Protein AF-A0A1S3R574-F1 (afdb_monomer_lite)

Radius of gyration: 41.63 Å; chains: 1; bounding box: 126×97×104 Å

Foldseek 3Di:
DAALQRNVPDDDPPDPDDDDDDDQADPVQRYAHPVVRDGHHLQQSAEADPVGDGDHAQGWDDDPAAQWIWGTDSHDIDIDGHFQSHWAADPNDIHTAQDWPDWDDPPPQWIWIWGQHGPNDIDIDIDRDPPPPDDDDDDDDDDDDDDDDDDDDDDDDDDDDDDDDDDDDDDDDDDDDDDDDDDDDDDDDDDDDDDDDDDDDDDDDDPDDDDPDPDQDFPWDKDKDKDPKDQDADWDDPWGAGFPWPVVCVVVVNDDDPWFPFKDKDFPPDPDHPVVVQFDWDDTRHTHITGTLCRDDVVSYYGRMIMMTMDIDTDGDRDDDPDPDDPDDPDPDDDDDDDDDDDDD

Sequence (345 aa):
MKTCKNPSGTCSSQIPALEGCYPKCPSAKPYLEESTMKCVSKEYCGCYDGDGTHYNEREVIPSKENCQKCRCSSTEVRCSYDVQACYCLYGGRTYPYGATIYHTSDGDETCIAATCKENGTIVRNMNPCPSTTTPPSVTTTQISTQAPTTTVFVFSTPTATPTTTPTTTPTTTPTTYTTATTTPTTTPTTTPTTTPTTTPTTTPTSPTTTSPTTTPHCLTKTVCDWSGWIDSHYPTIETGGDYETIENIRKSGIDICSQPKEVECRAKDIDASLAELGQNVKCNPSVGLICHNKDQGTPPICYNYEIRVRCCADVCSNETTTTSERPTTIITTSTTIPTTTTTTT

pLDDT: mean 73.58, std 21.0, range [38.22, 97.69]

Structure (mmCIF, N/CA/C/O backbone):
data_AF-A0A1S3R574-F1
#
_entry.id   AF-A0A1S3R574-F1
#
loop_
_atom_site.group_PDB
_atom_site.id
_atom_site.type_symbol
_atom_site.label_atom_id
_atom_site.label_alt_id
_atom_site.label_comp_id
_atom_site.label_asym_id
_atom_site.label_entity_id
_atom_site.label_seq_id
_atom_site.pdbx_PDB_ins_code
_atom_site.Cartn_x
_atom_site.Cartn_y
_atom_site.Cartn_z
_atom_site.occupancy
_atom_site.B_iso_or_equiv
_atom_site.auth_seq_id
_atom_site.auth_comp_id
_atom_site.auth_asym_id
_atom_site.auth_atom_id
_atom_site.pdbx_PDB_model_num
ATOM 1 N N . MET A 1 1 ? -17.814 -1.581 34.714 1.00 81.88 1 MET A N 1
ATOM 2 C CA . MET A 1 1 ? -19.222 -1.394 34.280 1.00 81.88 1 MET A CA 1
ATOM 3 C C . MET A 1 1 ? -19.264 -1.469 32.765 1.00 81.88 1 MET A C 1
ATOM 5 O O . MET A 1 1 ? -18.257 -1.131 32.160 1.00 81.88 1 MET A O 1
ATOM 9 N N . LYS A 1 2 ? -20.362 -1.925 32.153 1.00 89.00 2 LYS A N 1
ATOM 10 C CA . LYS A 1 2 ? -20.470 -1.934 30.687 1.00 89.00 2 LYS A CA 1
ATOM 11 C C . LYS A 1 2 ? -20.934 -0.565 30.208 1.00 89.00 2 LYS A C 1
ATOM 13 O O . LYS A 1 2 ? -21.937 -0.052 30.705 1.00 89.00 2 LYS A O 1
ATOM 18 N N . THR A 1 3 ? -20.215 0.008 29.258 1.00 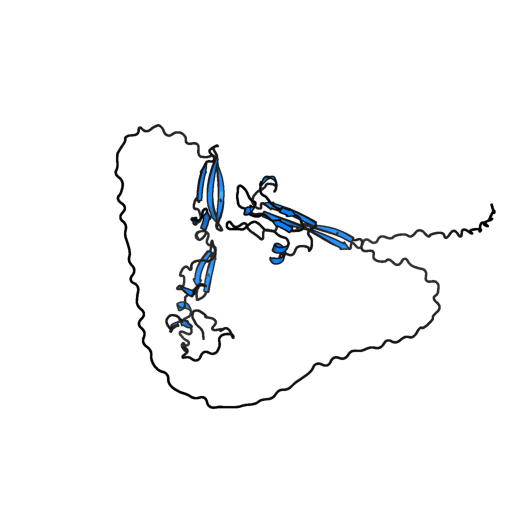88.94 3 THR A N 1
ATOM 19 C CA . THR A 1 3 ? -20.598 1.260 28.597 1.00 88.94 3 THR A CA 1
ATOM 20 C C . THR A 1 3 ? -20.770 1.004 27.108 1.00 88.94 3 THR A C 1
ATOM 22 O O . THR A 1 3 ? -20.368 -0.050 26.613 1.00 88.94 3 THR A O 1
ATOM 25 N N . CYS A 1 4 ? -21.394 1.926 26.384 1.00 86.25 4 CYS A N 1
ATOM 26 C CA . CYS A 1 4 ? -21.514 1.791 24.935 1.00 86.25 4 CYS A CA 1
ATOM 27 C C . CYS A 1 4 ? -20.148 1.863 24.233 1.00 86.25 4 CYS A C 1
ATOM 29 O O . CYS A 1 4 ? -19.937 1.141 23.262 1.00 86.25 4 CYS A O 1
ATOM 31 N N . LYS A 1 5 ? -19.185 2.621 24.780 1.00 86.00 5 LYS A N 1
ATOM 32 C CA . LYS A 1 5 ? -17.787 2.624 24.311 1.00 86.00 5 LYS A CA 1
ATOM 33 C C . LYS A 1 5 ? -16.988 1.397 24.749 1.00 86.00 5 LYS A C 1
ATOM 35 O O . LYS A 1 5 ? -16.061 0.993 24.057 1.00 86.00 5 LYS A O 1
ATOM 40 N N . ASN A 1 6 ? -17.338 0.788 25.884 1.00 85.00 6 ASN A N 1
ATOM 41 C CA . ASN A 1 6 ? -16.712 -0.437 26.384 1.00 85.00 6 ASN A CA 1
ATOM 42 C C . ASN A 1 6 ? -17.765 -1.517 26.698 1.00 85.00 6 ASN A C 1
ATOM 44 O O . ASN A 1 6 ? -18.103 -1.747 27.872 1.00 85.00 6 ASN A O 1
ATOM 48 N N . PRO A 1 7 ? -18.278 -2.218 25.666 1.00 84.00 7 PRO A N 1
ATOM 49 C CA . PRO A 1 7 ? -19.320 -3.227 25.838 1.00 84.00 7 PRO A CA 1
ATOM 50 C C . PRO A 1 7 ? -18.863 -4.443 26.654 1.00 84.00 7 PRO A C 1
ATOM 52 O O . PRO A 1 7 ? -19.680 -5.096 27.315 1.00 84.00 7 PRO A O 1
ATOM 55 N N . SER A 1 8 ? -17.563 -4.746 26.616 1.00 83.81 8 SER A N 1
ATOM 56 C CA . SER A 1 8 ? -16.936 -5.822 27.390 1.00 83.81 8 SER A CA 1
ATOM 57 C C . SER A 1 8 ? -16.958 -5.517 28.887 1.00 83.81 8 SER A C 1
ATOM 59 O O . SER A 1 8 ? -17.096 -6.422 29.708 1.00 83.81 8 SER A O 1
ATOM 61 N N . GLY A 1 9 ? -16.875 -4.233 29.252 1.00 81.50 9 GLY A N 1
ATOM 62 C CA . GLY A 1 9 ? -16.798 -3.778 30.638 1.00 81.50 9 GLY A CA 1
ATOM 63 C C . GLY A 1 9 ? -15.460 -4.083 31.314 1.00 81.50 9 GLY A C 1
ATOM 64 O O . GLY A 1 9 ? -15.346 -3.903 32.529 1.00 81.50 9 GLY A O 1
ATOM 65 N N . THR A 1 10 ? -14.469 -4.536 30.542 1.00 83.19 10 THR A N 1
ATOM 66 C CA . THR A 1 10 ? -13.093 -4.766 30.982 1.00 83.19 10 THR A CA 1
ATOM 67 C C . THR A 1 10 ? -12.360 -3.434 30.956 1.00 83.19 10 THR A C 1
ATOM 69 O O . THR A 1 10 ? -12.187 -2.844 29.891 1.00 83.19 10 THR A O 1
ATOM 72 N N . CYS A 1 11 ? -11.962 -2.928 32.118 1.00 78.00 11 CYS A N 1
ATOM 73 C CA . CYS A 1 11 ? -11.185 -1.695 32.222 1.00 78.00 11 CYS A CA 1
ATOM 74 C C . CYS A 1 11 ? -9.686 -2.013 32.274 1.00 78.00 11 CYS A C 1
ATOM 76 O O . CYS A 1 11 ? -9.293 -3.062 32.785 1.00 78.00 11 CYS A O 1
ATOM 78 N N . SER A 1 12 ? -8.850 -1.096 31.778 1.00 77.69 12 SER A N 1
ATOM 79 C CA . SER A 1 12 ? -7.400 -1.176 31.987 1.00 77.69 12 SER A CA 1
ATOM 80 C C . SER A 1 12 ? -7.087 -1.097 33.483 1.00 77.69 12 SER A C 1
ATOM 82 O O . SER A 1 12 ? -7.644 -0.256 34.190 1.00 77.69 12 SER A O 1
ATOM 84 N N . SER A 1 13 ? -6.168 -1.939 33.959 1.00 76.06 13 SER A N 1
ATOM 85 C CA . SER A 1 13 ? -5.672 -1.914 35.343 1.00 76.06 13 SER A CA 1
ATOM 86 C C . SER A 1 13 ? -4.885 -0.644 35.680 1.00 76.06 13 SER A C 1
ATOM 88 O O . SER A 1 13 ? -4.599 -0.391 36.846 1.00 76.06 13 SER A O 1
ATOM 90 N N . GLN A 1 14 ? -4.543 0.159 34.669 1.00 79.06 14 GLN A N 1
ATOM 91 C CA . GLN A 1 14 ? -3.839 1.431 34.821 1.00 79.06 14 GLN A CA 1
ATOM 92 C C . GLN A 1 14 ? -4.760 2.594 35.201 1.00 79.06 14 GLN A C 1
ATOM 94 O O . GLN A 1 14 ? -4.259 3.673 35.505 1.00 79.06 14 GLN A O 1
ATOM 99 N N . ILE A 1 15 ? -6.085 2.413 35.166 1.00 74.19 15 ILE A N 1
ATOM 100 C CA . ILE A 1 15 ? -7.019 3.465 35.573 1.00 74.19 15 ILE A CA 1
ATOM 101 C C . ILE A 1 15 ? -7.119 3.420 37.103 1.00 74.19 15 ILE A C 1
ATOM 103 O O . ILE A 1 15 ? -7.644 2.439 37.638 1.00 74.19 15 ILE A O 1
ATOM 107 N N . PRO A 1 16 ? -6.614 4.439 37.824 1.00 78.38 16 PRO A N 1
ATOM 108 C CA . PRO A 1 16 ? -6.722 4.474 39.274 1.00 78.38 16 PRO A CA 1
ATOM 109 C C . PRO A 1 16 ? -8.194 4.492 39.691 1.00 78.38 16 PRO A C 1
ATOM 111 O O . PRO A 1 16 ? -9.058 4.986 38.964 1.00 78.38 16 PRO A O 1
ATOM 114 N N . ALA A 1 17 ? -8.486 3.955 40.874 1.00 77.81 17 ALA A N 1
ATOM 115 C CA . ALA A 1 17 ? -9.819 4.055 41.446 1.00 77.81 17 ALA A CA 1
ATOM 116 C C . ALA A 1 17 ? -10.137 5.537 41.697 1.00 77.81 17 ALA A C 1
ATOM 118 O O . ALA A 1 17 ? -9.581 6.156 42.601 1.00 77.81 17 ALA A O 1
ATOM 119 N N . LEU A 1 18 ? -10.997 6.109 40.856 1.00 85.44 18 LEU A N 1
ATOM 120 C CA . LEU A 1 18 ? -11.468 7.478 41.007 1.00 85.44 18 LEU A CA 1
ATOM 121 C C . LEU A 1 18 ? -12.687 7.477 41.931 1.00 85.44 18 LEU A C 1
ATOM 123 O O . LEU A 1 18 ? -13.622 6.695 41.743 1.00 85.44 18 LEU A O 1
ATOM 127 N N . GLU A 1 19 ? -12.693 8.342 42.938 1.00 87.88 19 GLU A N 1
ATOM 128 C CA . GLU A 1 19 ? -13.866 8.524 43.790 1.00 87.88 19 GLU A CA 1
ATOM 129 C C . GLU A 1 19 ? -14.959 9.268 43.017 1.00 87.88 19 GLU A C 1
ATOM 131 O O . GLU A 1 19 ? -14.696 10.254 42.329 1.00 87.88 19 GLU A O 1
ATOM 136 N N . GLY A 1 20 ? -16.198 8.785 43.099 1.00 84.75 20 GLY A N 1
ATOM 137 C CA . GLY A 1 20 ? -17.303 9.401 42.376 1.00 84.75 20 GLY A CA 1
ATOM 138 C C . GLY A 1 20 ? -18.600 8.604 42.424 1.00 84.75 20 GLY A C 1
ATOM 139 O O . GLY A 1 20 ? -18.649 7.452 42.859 1.00 84.75 20 GLY A O 1
ATOM 140 N N . CYS A 1 21 ? -19.674 9.241 41.959 1.00 84.38 21 CYS A N 1
ATOM 141 C CA . CYS A 1 21 ? -20.959 8.585 41.751 1.00 84.38 21 CYS A CA 1
ATOM 142 C C . CYS A 1 21 ? -20.939 7.845 40.411 1.00 84.38 21 CYS A C 1
ATOM 144 O O . CYS A 1 21 ? -20.889 8.472 39.356 1.00 84.38 21 CYS A O 1
ATOM 146 N N . TYR A 1 22 ? -21.015 6.516 40.455 1.00 85.06 22 TYR A N 1
ATOM 147 C CA . TYR A 1 22 ? -21.050 5.684 39.255 1.00 85.06 22 TYR A CA 1
ATOM 148 C C . TYR A 1 22 ? -22.473 5.205 38.960 1.00 85.06 22 TYR A C 1
ATOM 150 O O . TYR A 1 22 ? -23.108 4.610 39.840 1.00 85.06 22 TYR A O 1
ATOM 158 N N . PRO A 1 23 ? -22.982 5.406 37.731 1.00 86.94 23 PRO A N 1
ATOM 159 C CA . PRO A 1 23 ? -24.285 4.892 37.336 1.00 86.94 23 PRO A CA 1
ATOM 160 C C . PRO A 1 23 ? -24.344 3.367 37.468 1.00 86.94 23 PRO A C 1
ATOM 162 O O . PRO A 1 23 ? -23.460 2.649 36.994 1.00 86.94 23 PRO A O 1
ATOM 165 N N . LYS A 1 24 ? -25.418 2.854 38.075 1.00 90.94 24 LYS A N 1
ATOM 166 C CA . LYS A 1 24 ? -25.744 1.423 38.071 1.00 90.94 24 LYS A CA 1
ATOM 167 C C . LYS A 1 24 ? -26.914 1.179 37.137 1.00 90.94 24 LYS A C 1
ATOM 169 O O . LYS A 1 24 ? -28.051 1.525 37.448 1.00 90.94 24 LYS A O 1
ATOM 174 N N . CYS A 1 25 ? -26.619 0.576 35.994 1.00 91.81 25 CYS A N 1
ATOM 175 C CA . CYS A 1 25 ? -27.633 0.267 35.005 1.00 91.81 25 CYS A CA 1
ATOM 176 C C . CYS A 1 25 ? -28.419 -1.011 35.354 1.00 91.81 25 CYS A C 1
ATOM 178 O O . CYS A 1 25 ? -27.822 -1.987 35.815 1.00 91.81 25 CYS A O 1
ATOM 180 N N . PRO A 1 26 ? -29.750 -1.026 35.152 1.00 93.88 26 PRO A N 1
ATOM 181 C CA . PRO A 1 26 ? -30.586 -2.194 35.419 1.00 93.88 26 PRO A CA 1
ATOM 182 C C . PRO A 1 26 ? -30.330 -3.304 34.391 1.00 93.88 26 PRO A C 1
ATOM 184 O O . PRO A 1 26 ? -29.989 -3.026 33.243 1.00 93.88 26 PRO A O 1
ATOM 187 N N . SER A 1 27 ? -30.580 -4.566 34.753 1.00 90.62 27 SER A N 1
ATOM 188 C CA . SER A 1 27 ? -30.304 -5.718 33.874 1.00 90.62 27 SER A CA 1
ATOM 189 C C . SER A 1 27 ? -31.037 -5.678 32.526 1.00 90.62 27 SER A C 1
ATOM 191 O O . SER A 1 27 ? -30.534 -6.227 31.551 1.00 90.62 27 SER A O 1
ATOM 193 N N . ALA A 1 28 ? -32.191 -5.002 32.441 1.00 91.25 28 ALA A N 1
ATOM 194 C CA . ALA A 1 28 ? -32.929 -4.818 31.187 1.00 91.25 28 ALA A CA 1
ATOM 195 C C . ALA A 1 28 ? -32.241 -3.847 30.204 1.00 91.25 28 ALA A C 1
ATOM 197 O O . ALA A 1 28 ? -32.441 -3.941 28.996 1.00 91.25 28 ALA A O 1
ATOM 198 N N . LYS A 1 29 ? -31.437 -2.904 30.711 1.00 92.56 29 LYS A N 1
ATOM 199 C CA . LYS A 1 29 ? -30.683 -1.913 29.929 1.00 92.56 29 LYS A CA 1
ATOM 200 C C . LYS A 1 29 ? -29.275 -1.787 30.515 1.00 92.56 29 LYS A C 1
ATOM 202 O O . LYS A 1 29 ? -29.003 -0.809 31.202 1.00 92.56 29 LYS A O 1
ATOM 207 N N . PRO A 1 30 ? -28.407 -2.797 30.334 1.00 92.12 30 PRO A N 1
ATOM 208 C CA . PRO A 1 30 ? -27.201 -2.943 31.147 1.00 92.12 30 PRO A CA 1
ATOM 209 C C . PRO A 1 30 ? -26.016 -2.074 30.698 1.00 92.12 30 PRO A C 1
ATOM 211 O O . PRO A 1 30 ? -24.979 -2.103 31.360 1.00 92.12 30 PRO A O 1
ATOM 214 N N . TYR A 1 31 ? -26.136 -1.330 29.594 1.00 91.00 31 TYR A N 1
ATOM 215 C CA . TYR A 1 31 ? -25.060 -0.508 29.037 1.00 91.00 31 TYR A CA 1
ATOM 216 C C . TYR A 1 31 ? -25.294 0.967 29.351 1.00 91.00 31 TYR A C 1
ATOM 218 O O . TYR A 1 31 ? -26.398 1.466 29.150 1.00 91.00 31 TYR A O 1
ATOM 226 N N . LEU A 1 32 ? -24.268 1.672 29.824 1.00 91.19 32 LEU A N 1
ATOM 227 C CA . LEU A 1 32 ? -24.312 3.125 29.988 1.00 91.19 32 LEU A CA 1
ATOM 228 C C . LEU A 1 32 ? -23.875 3.833 28.697 1.00 91.19 32 LEU A C 1
ATOM 230 O O . LEU A 1 32 ? -22.743 3.648 28.251 1.00 91.19 32 LEU A O 1
ATOM 234 N N . GLU A 1 33 ? -24.734 4.690 28.150 1.00 88.12 33 GLU A N 1
ATOM 235 C CA . GLU A 1 33 ? -24.360 5.694 27.153 1.00 88.12 33 GLU A CA 1
ATOM 236 C C . GLU A 1 33 ? -23.668 6.862 27.865 1.00 88.12 33 GLU A C 1
ATOM 238 O O . GLU A 1 33 ? -24.311 7.628 28.585 1.00 88.12 33 GLU A O 1
ATOM 243 N N . GLU A 1 34 ? -22.353 6.988 27.694 1.00 85.38 34 GLU A N 1
ATOM 244 C CA . GLU A 1 34 ? -21.519 7.926 28.460 1.00 85.38 34 GLU A CA 1
ATOM 245 C C . GLU A 1 34 ? -21.774 9.389 28.086 1.00 85.38 34 GLU A C 1
ATOM 247 O O . GLU A 1 34 ? -21.625 10.268 28.931 1.00 85.38 34 GLU A O 1
ATOM 252 N N . SER A 1 35 ? -22.198 9.655 26.847 1.00 82.88 35 SER A N 1
ATOM 253 C CA . SER A 1 35 ? -22.493 11.017 26.386 1.00 82.88 35 SER A CA 1
ATOM 254 C C . SER A 1 35 ? -23.789 11.575 26.984 1.00 82.88 35 SER A C 1
ATOM 256 O O . SER A 1 35 ? -23.863 12.748 27.340 1.00 82.88 35 SER A O 1
ATOM 258 N N . THR A 1 36 ? -24.811 10.728 27.131 1.00 86.50 36 THR A N 1
ATOM 259 C CA . THR A 1 36 ? -26.133 11.124 27.645 1.00 86.50 36 THR A CA 1
ATOM 260 C C . THR A 1 36 ? -26.353 10.745 29.107 1.00 86.50 36 THR A C 1
ATOM 262 O O . THR A 1 36 ? -27.366 11.137 29.688 1.00 86.50 36 THR A O 1
ATOM 265 N N . MET A 1 37 ? -25.430 9.977 29.696 1.00 87.88 37 MET A N 1
ATOM 266 C CA . MET A 1 37 ? -25.531 9.391 31.036 1.00 87.88 37 MET A CA 1
ATOM 267 C C . MET A 1 37 ? -26.806 8.548 31.232 1.00 87.88 37 MET A C 1
ATOM 269 O O . MET A 1 37 ? -27.382 8.508 32.321 1.00 87.88 37 MET A O 1
ATOM 273 N N . LYS A 1 38 ? -27.268 7.858 30.178 1.00 91.00 38 LYS A N 1
ATOM 274 C CA . LYS A 1 38 ? -28.479 7.018 30.204 1.00 91.00 38 LYS A CA 1
ATOM 275 C C . LYS A 1 38 ? -28.162 5.547 29.994 1.00 91.00 38 LYS A C 1
ATOM 277 O O . LYS A 1 38 ? -27.319 5.179 29.187 1.00 91.00 38 LYS A O 1
ATOM 282 N N . CYS A 1 39 ? -28.900 4.690 30.689 1.00 92.25 39 CYS A N 1
ATOM 283 C CA . CYS A 1 39 ? -28.809 3.250 30.503 1.00 92.25 39 CYS A CA 1
ATOM 284 C C . CYS A 1 39 ? -29.639 2.798 29.294 1.00 92.25 39 CYS A C 1
ATOM 286 O O . CYS A 1 39 ? -30.836 3.093 29.207 1.00 92.25 39 CYS A O 1
ATOM 288 N N . VAL A 1 40 ? -29.016 2.052 28.387 1.00 91.25 40 VAL A N 1
ATOM 289 C CA . VAL A 1 40 ? -29.586 1.556 27.129 1.00 91.25 40 VAL A CA 1
ATOM 290 C C . VAL A 1 40 ? -29.345 0.046 26.965 1.00 91.25 40 VAL A C 1
ATOM 292 O O . VAL A 1 40 ? -28.572 -0.569 27.708 1.00 91.25 40 VAL A O 1
ATOM 295 N N . SER A 1 41 ? -30.064 -0.595 26.038 1.00 89.31 41 SER A N 1
ATOM 296 C CA . SER A 1 41 ? -29.743 -1.968 25.616 1.00 89.31 41 SER A CA 1
ATOM 297 C C . SER A 1 41 ? -28.629 -1.946 24.561 1.00 89.31 41 SER A C 1
ATOM 299 O O . SER A 1 41 ? -28.350 -0.901 23.975 1.00 89.31 41 SER A O 1
ATOM 301 N N . LYS A 1 42 ? -27.992 -3.098 24.310 1.00 84.94 42 LYS A N 1
ATOM 302 C CA . LYS A 1 42 ? -26.840 -3.210 23.394 1.00 84.94 42 LYS A CA 1
ATOM 303 C C . LYS A 1 42 ? -27.131 -2.660 21.990 1.00 84.94 42 LYS A C 1
ATOM 305 O O . LYS A 1 42 ? -26.265 -2.053 21.378 1.00 84.94 42 LYS A O 1
ATOM 310 N N . GLU A 1 43 ? -28.353 -2.855 21.507 1.00 81.75 43 GLU A N 1
ATOM 311 C CA . GLU A 1 43 ? -28.808 -2.437 20.174 1.00 81.75 43 GLU A CA 1
ATOM 312 C C . GLU A 1 43 ? -28.902 -0.911 20.020 1.00 81.75 43 GLU A C 1
ATOM 314 O O . GLU A 1 43 ? -28.811 -0.397 18.912 1.00 81.75 43 GLU A O 1
ATOM 319 N N . TYR A 1 44 ? -29.044 -0.177 21.129 1.00 83.81 44 TYR A N 1
ATOM 320 C CA . TYR A 1 44 ? -29.131 1.287 21.136 1.00 83.81 44 TYR A CA 1
ATOM 321 C C . TYR A 1 44 ? -27.807 1.973 21.482 1.00 83.81 44 TYR A C 1
ATOM 323 O O . TYR A 1 44 ? -27.775 3.195 21.586 1.00 83.81 44 TYR A O 1
ATOM 331 N N . CYS A 1 45 ? -26.725 1.216 21.674 1.00 84.19 45 CYS A N 1
ATOM 332 C CA . CYS A 1 45 ? -25.410 1.804 21.912 1.00 84.19 45 CYS A CA 1
ATOM 333 C C . CYS A 1 45 ? -24.793 2.414 20.649 1.00 84.19 45 CYS A C 1
ATOM 335 O O . CYS A 1 45 ? -23.977 3.321 20.764 1.00 84.19 45 CYS A O 1
ATOM 337 N N . GLY A 1 46 ? -25.165 1.944 19.453 1.00 86.38 46 GLY A N 1
ATOM 338 C CA . GLY A 1 46 ? -24.489 2.348 18.218 1.00 86.38 46 GLY A CA 1
ATOM 339 C C . GLY A 1 46 ? -23.008 1.956 18.224 1.00 86.38 46 GLY A C 1
ATOM 340 O O . GLY A 1 46 ? -22.610 1.051 18.953 1.00 86.38 46 GLY A O 1
ATOM 341 N N . CYS A 1 47 ? -22.197 2.619 17.408 1.00 87.88 47 CYS A N 1
ATOM 342 C CA . CYS A 1 47 ? -20.764 2.379 17.267 1.00 87.88 47 CYS A CA 1
ATOM 343 C C . CYS A 1 47 ? -19.989 3.679 17.428 1.00 87.88 47 CYS A C 1
ATOM 345 O O . CYS A 1 47 ? -20.533 4.760 17.215 1.00 87.88 47 CYS A O 1
ATOM 347 N N . TYR A 1 48 ? -18.704 3.564 17.754 1.00 83.00 48 TYR A N 1
ATOM 348 C CA . TYR A 1 48 ? -17.797 4.703 17.803 1.00 83.00 48 TYR A CA 1
ATOM 349 C C . TYR A 1 48 ? -16.623 4.465 16.859 1.00 83.00 48 TYR A C 1
ATOM 351 O O . TYR A 1 48 ? -16.115 3.343 16.785 1.00 83.00 48 TYR A O 1
ATOM 359 N N . ASP A 1 49 ? -16.205 5.500 16.134 1.00 80.94 49 ASP A N 1
ATOM 360 C CA . ASP A 1 49 ? -14.947 5.461 15.388 1.00 80.94 49 ASP A CA 1
ATOM 361 C C . ASP A 1 49 ? -13.738 5.718 16.308 1.00 80.94 49 ASP A C 1
ATOM 363 O O . ASP A 1 49 ? -13.872 5.980 17.506 1.00 80.94 49 ASP A O 1
ATOM 367 N N . GLY A 1 50 ? -12.528 5.617 15.747 1.00 74.31 50 GLY A N 1
ATOM 368 C CA . GLY A 1 50 ? -11.283 5.840 16.493 1.00 74.31 50 GLY A CA 1
ATOM 369 C C . GLY A 1 50 ? -11.097 7.272 17.009 1.00 74.31 50 GLY A C 1
ATOM 370 O O . GLY A 1 50 ? -10.212 7.494 17.828 1.00 74.31 50 GLY A O 1
ATOM 371 N N . ASP A 1 51 ? -11.924 8.215 16.555 1.00 78.81 51 ASP A N 1
ATOM 372 C CA . ASP A 1 51 ? -11.904 9.625 16.949 1.00 78.81 51 ASP A CA 1
ATOM 373 C C . ASP A 1 51 ? -13.004 9.933 17.992 1.00 78.81 51 ASP A C 1
ATOM 375 O O . ASP A 1 51 ? -13.065 11.023 18.564 1.00 78.81 51 ASP A O 1
ATOM 379 N N . GLY A 1 52 ? -13.832 8.933 18.320 1.00 78.00 52 GLY A N 1
ATOM 380 C CA . GLY A 1 52 ? -14.858 8.990 19.354 1.00 78.00 52 GLY A CA 1
ATOM 381 C C . GLY A 1 52 ? -16.214 9.508 18.875 1.00 78.00 52 GLY A C 1
ATOM 382 O O . GLY A 1 52 ? -17.079 9.753 19.722 1.00 78.00 52 GLY A O 1
ATOM 383 N N . THR A 1 53 ? -16.422 9.668 17.564 1.00 83.88 53 THR A N 1
ATOM 384 C CA . THR A 1 53 ? -17.716 10.042 16.976 1.00 83.88 53 THR A CA 1
ATOM 385 C C . THR A 1 53 ? -18.687 8.866 17.042 1.00 83.88 53 THR A C 1
ATOM 387 O O . THR A 1 53 ? -18.313 7.730 16.760 1.00 83.88 53 THR A O 1
ATOM 390 N N . HIS A 1 54 ? -19.931 9.134 17.451 1.00 85.31 54 HIS A N 1
ATOM 391 C CA . HIS A 1 54 ? -20.994 8.135 17.594 1.00 85.31 54 HIS A CA 1
ATOM 392 C C . HIS A 1 54 ? -21.790 7.969 16.297 1.00 85.31 54 HIS A C 1
ATOM 394 O O . HIS A 1 54 ? -22.137 8.959 15.658 1.00 85.31 54 HIS A O 1
ATOM 400 N N . TYR A 1 55 ? -22.109 6.722 15.956 1.00 86.25 55 TYR A N 1
ATOM 401 C CA . TYR A 1 55 ? -22.901 6.334 14.792 1.00 86.25 55 TYR A CA 1
ATOM 402 C C . TYR A 1 55 ? -24.009 5.376 15.215 1.00 86.25 55 TYR A C 1
ATOM 404 O O . TYR A 1 55 ? -23.778 4.448 15.993 1.00 86.25 55 TYR A O 1
ATOM 412 N N . ASN A 1 56 ? -25.211 5.557 14.678 1.00 85.31 56 ASN A N 1
ATOM 413 C CA . ASN A 1 56 ? -26.337 4.678 14.970 1.00 85.31 56 ASN A CA 1
ATOM 414 C C . ASN A 1 56 ? -26.214 3.339 14.232 1.00 85.31 56 ASN A C 1
ATOM 416 O O . ASN A 1 56 ? -25.431 3.174 13.296 1.00 85.31 56 ASN A O 1
ATOM 420 N N . GLU A 1 57 ? -27.024 2.363 14.637 1.00 84.56 57 GLU A N 1
ATOM 421 C CA . GLU A 1 57 ? -27.063 1.048 13.995 1.00 84.56 57 GLU A CA 1
ATOM 422 C C . GLU A 1 57 ? -27.303 1.177 12.476 1.00 84.56 57 GLU A C 1
ATOM 424 O O . GLU A 1 57 ? -28.218 1.874 12.038 1.00 84.56 57 GLU A O 1
ATOM 429 N N . ARG A 1 58 ? -26.491 0.476 11.667 1.00 82.88 58 ARG A N 1
ATOM 430 C CA . ARG A 1 58 ? -26.468 0.510 10.185 1.00 82.88 58 ARG A CA 1
ATOM 431 C C . ARG A 1 58 ? -26.041 1.824 9.533 1.00 82.88 58 ARG A C 1
ATOM 433 O O . ARG A 1 58 ? -25.990 1.873 8.303 1.00 82.88 58 ARG A O 1
ATOM 440 N N . GLU A 1 59 ? -25.713 2.851 10.304 1.00 87.12 59 GLU A N 1
ATOM 441 C CA . GLU A 1 59 ? -25.176 4.089 9.753 1.00 87.12 59 GLU A CA 1
ATOM 442 C C . GLU A 1 59 ? -23.811 3.832 9.094 1.00 87.12 59 GLU A C 1
ATOM 444 O O . GLU A 1 59 ? -23.040 2.970 9.539 1.00 87.12 59 GLU A O 1
ATOM 449 N N . VAL A 1 60 ? -23.553 4.528 7.982 1.00 88.12 60 VAL A N 1
ATOM 450 C CA . VAL A 1 60 ? -22.294 4.409 7.240 1.00 88.12 60 VAL A CA 1
ATOM 451 C C . VAL A 1 60 ? -21.239 5.226 7.966 1.00 88.12 60 VAL A C 1
ATOM 453 O O . VAL A 1 60 ? -21.425 6.415 8.207 1.00 88.12 60 VAL A O 1
ATOM 456 N N . ILE A 1 61 ? -20.132 4.572 8.291 1.00 87.88 61 ILE A N 1
ATOM 457 C CA . ILE A 1 61 ? -19.008 5.173 9.002 1.00 87.88 61 ILE A CA 1
ATOM 458 C C . ILE A 1 61 ? -17.926 5.505 7.968 1.00 87.88 61 ILE A C 1
ATOM 460 O O . ILE A 1 61 ? -17.623 4.637 7.139 1.00 87.88 61 ILE A O 1
ATOM 464 N N . PRO A 1 62 ? -17.342 6.719 7.985 1.00 84.44 62 PRO A N 1
ATOM 465 C CA . PRO A 1 62 ? -16.209 7.061 7.132 1.00 84.44 62 PRO A CA 1
ATOM 466 C C . PRO A 1 62 ? -15.072 6.050 7.311 1.00 84.44 62 PRO A C 1
ATOM 468 O O . PRO A 1 62 ? -14.598 5.820 8.426 1.00 84.44 62 PRO A O 1
ATOM 471 N N . SER A 1 63 ? -14.648 5.410 6.222 1.00 84.25 63 SER A N 1
ATOM 472 C CA . SER A 1 63 ? -13.532 4.470 6.268 1.00 84.25 63 SER A CA 1
ATOM 473 C C . SER A 1 63 ? -12.206 5.225 6.339 1.00 84.25 63 SER A C 1
ATOM 475 O O . SER A 1 63 ? -12.010 6.241 5.673 1.00 84.25 63 SER A O 1
ATOM 477 N N . LYS A 1 64 ? -11.270 4.712 7.145 1.00 79.88 64 LYS A N 1
ATOM 478 C CA . LYS A 1 64 ? -9.878 5.199 7.159 1.00 79.88 64 LYS A CA 1
ATOM 479 C C . LYS A 1 64 ? -9.069 4.624 5.997 1.00 79.88 64 LYS A C 1
ATOM 481 O O . LYS A 1 64 ? -8.111 5.238 5.543 1.00 79.88 64 LYS A O 1
ATOM 486 N N . GLU A 1 65 ? -9.483 3.461 5.506 1.00 84.56 65 GLU A N 1
ATOM 487 C CA . GLU A 1 65 ? -8.861 2.773 4.384 1.00 84.56 65 GLU A CA 1
ATOM 488 C C . GLU A 1 65 ? -9.640 3.030 3.087 1.00 84.56 65 GLU A C 1
ATOM 490 O O . GLU A 1 65 ? -10.873 3.146 3.080 1.00 84.56 65 GLU A O 1
ATOM 495 N N . ASN A 1 66 ? -8.903 3.131 1.980 1.00 86.44 66 ASN A N 1
ATOM 496 C CA . ASN A 1 66 ? -9.476 3.257 0.644 1.00 86.44 66 ASN A CA 1
ATOM 497 C C . ASN A 1 66 ? -10.222 1.968 0.258 1.00 86.44 66 ASN A C 1
ATOM 499 O O . ASN A 1 66 ? -9.866 0.883 0.715 1.00 86.44 66 ASN A O 1
ATOM 503 N N . CYS A 1 67 ? -11.240 2.079 -0.599 1.00 90.06 67 CYS A N 1
ATOM 504 C CA . CYS A 1 67 ? -12.042 0.945 -1.077 1.00 90.06 67 CYS A CA 1
ATOM 505 C C . CYS A 1 67 ? -12.771 0.159 0.018 1.00 90.06 67 CYS A C 1
ATOM 507 O O . CYS A 1 67 ? -13.127 -1.006 -0.170 1.00 90.06 67 CYS A O 1
ATOM 509 N N . GLN A 1 68 ? -13.001 0.781 1.170 1.00 90.75 68 GLN A N 1
ATOM 510 C CA . GLN A 1 68 ? -13.752 0.173 2.251 1.00 90.75 68 GLN A CA 1
ATOM 511 C C . GLN A 1 68 ? -15.009 0.963 2.542 1.00 90.75 68 GLN A C 1
ATOM 513 O O . GLN A 1 68 ? -15.033 2.188 2.528 1.00 90.75 68 GLN A O 1
ATOM 518 N N . LYS A 1 69 ? -16.064 0.228 2.863 1.00 90.94 69 LYS A N 1
ATOM 519 C CA . LYS A 1 69 ? -17.297 0.792 3.378 1.00 90.94 69 LYS A CA 1
ATOM 520 C C . LYS A 1 69 ? -17.571 0.191 4.736 1.00 90.94 69 LYS A C 1
ATOM 522 O O . LYS A 1 69 ? -17.712 -1.025 4.874 1.00 90.94 69 LYS A O 1
ATOM 527 N N . CYS A 1 70 ? -17.633 1.056 5.736 1.00 91.06 70 CYS A N 1
ATOM 528 C CA . CYS A 1 70 ? -17.863 0.663 7.112 1.00 91.06 70 CYS A CA 1
ATOM 529 C C . CYS A 1 70 ? -19.310 0.939 7.504 1.00 91.06 70 CYS A C 1
ATOM 531 O O . CYS A 1 70 ? -19.911 1.933 7.094 1.00 91.06 70 CYS A O 1
ATOM 533 N N . ARG A 1 71 ? -19.880 0.045 8.305 1.00 91.25 71 ARG A N 1
ATOM 534 C CA . ARG A 1 71 ? -21.204 0.216 8.900 1.00 91.25 71 ARG A CA 1
ATOM 535 C C . ARG A 1 71 ? -21.176 -0.160 10.365 1.00 91.25 71 ARG A C 1
ATOM 537 O O . ARG A 1 71 ? -20.442 -1.069 10.762 1.00 91.25 71 ARG A O 1
ATOM 544 N N . CYS A 1 72 ? -22.024 0.492 11.145 1.00 88.44 72 CYS A N 1
ATOM 545 C CA . CYS A 1 72 ? -22.242 0.069 12.515 1.00 88.44 72 CYS A CA 1
ATOM 546 C C . CYS A 1 72 ? -23.072 -1.220 12.576 1.00 88.44 72 CYS A C 1
ATOM 548 O O . CYS A 1 72 ? -24.123 -1.320 11.935 1.00 88.44 72 CYS A O 1
ATOM 550 N N . SER A 1 73 ? -22.598 -2.195 13.352 1.00 86.69 73 SER A N 1
ATOM 551 C CA . SER A 1 73 ? -23.290 -3.449 13.632 1.00 86.69 73 SER A CA 1
ATOM 552 C C . SER A 1 73 ? -23.144 -3.815 15.107 1.00 86.69 73 SER A C 1
ATOM 554 O O . SER A 1 73 ? -22.169 -4.453 15.501 1.00 86.69 73 SER A O 1
ATOM 556 N N . SER A 1 74 ? -24.141 -3.479 15.922 1.00 78.81 74 SER A N 1
ATOM 557 C CA . SER A 1 74 ? -24.282 -3.922 17.312 1.00 78.81 74 SER A CA 1
ATOM 558 C C . SER A 1 74 ? -23.032 -3.673 18.159 1.00 78.81 74 SER A C 1
ATOM 560 O O . SER A 1 74 ? -22.513 -4.607 18.778 1.00 78.81 74 SER A O 1
ATOM 562 N N . THR A 1 75 ? -22.573 -2.415 18.210 1.00 78.56 75 THR A N 1
ATOM 563 C CA . THR A 1 75 ? -21.347 -1.911 18.883 1.00 78.56 75 THR A CA 1
ATOM 564 C C . THR A 1 75 ? -20.016 -2.159 18.185 1.00 78.56 75 THR A C 1
ATOM 566 O O . THR A 1 75 ? -19.000 -1.616 18.611 1.00 78.56 75 THR A O 1
ATOM 569 N N . GLU A 1 76 ? -20.007 -2.904 17.082 1.00 82.25 76 GLU A N 1
ATOM 570 C CA . GLU A 1 76 ? -18.808 -3.128 16.278 1.00 82.25 76 GLU A CA 1
ATOM 571 C C . GLU A 1 76 ? -18.884 -2.363 14.957 1.00 82.25 76 GLU A C 1
ATOM 573 O O . GLU A 1 76 ? -19.871 -2.449 14.219 1.00 82.25 76 GLU A O 1
ATOM 578 N N . VAL A 1 77 ? -17.804 -1.658 14.621 1.00 86.25 77 VAL A N 1
ATOM 579 C CA . VAL A 1 77 ? -17.607 -1.113 13.277 1.00 86.25 77 VAL A CA 1
ATOM 580 C C . VAL A 1 77 ? -17.188 -2.259 12.365 1.00 86.25 77 VAL A C 1
ATOM 582 O O . VAL A 1 77 ? -16.142 -2.872 12.567 1.00 86.25 77 VAL A O 1
ATOM 585 N N . ARG A 1 78 ? -18.010 -2.568 11.360 1.00 88.06 78 ARG A N 1
ATOM 586 C CA . ARG A 1 78 ? -17.713 -3.611 10.374 1.00 88.06 78 ARG A CA 1
ATOM 587 C C . ARG A 1 78 ? -17.454 -2.983 9.021 1.00 88.06 78 ARG A C 1
ATOM 589 O O . ARG A 1 78 ? -18.372 -2.433 8.414 1.00 88.06 78 ARG A O 1
ATOM 596 N N . CYS A 1 79 ? -16.217 -3.098 8.563 1.00 89.81 79 CYS A N 1
ATOM 597 C CA . CYS A 1 79 ? -15.786 -2.646 7.250 1.00 89.81 79 CYS A CA 1
ATOM 598 C C . CYS A 1 79 ? -15.753 -3.820 6.275 1.00 89.81 79 CYS A C 1
ATOM 600 O O . CYS A 1 79 ? -15.346 -4.928 6.622 1.00 89.81 79 CYS A O 1
ATOM 602 N N . SER A 1 80 ? -16.214 -3.577 5.055 1.00 90.38 80 SER A N 1
ATOM 603 C CA . SER A 1 80 ? -16.120 -4.519 3.946 1.00 90.38 80 SER A CA 1
ATOM 604 C C . SER A 1 80 ? -15.600 -3.804 2.714 1.00 90.38 80 SER A C 1
ATOM 606 O O . SER A 1 80 ? -15.870 -2.616 2.527 1.00 90.38 80 SER A O 1
ATOM 608 N N . TYR A 1 81 ? -14.897 -4.543 1.864 1.00 90.31 81 TYR A N 1
ATOM 609 C CA . TYR A 1 81 ? -14.464 -4.045 0.569 1.00 90.31 81 TYR A CA 1
ATOM 610 C C . TYR A 1 81 ? -15.669 -3.617 -0.282 1.00 90.31 81 TYR A C 1
ATOM 612 O O . TYR A 1 81 ? -16.625 -4.381 -0.435 1.00 90.31 81 TYR A O 1
ATOM 620 N N . ASP A 1 82 ? -15.622 -2.400 -0.819 1.00 91.12 82 ASP A N 1
ATOM 621 C CA . ASP A 1 82 ? -16.619 -1.854 -1.741 1.00 91.12 82 ASP A CA 1
ATOM 622 C C . ASP A 1 82 ? -15.901 -1.048 -2.828 1.00 91.12 82 ASP A C 1
ATOM 624 O O . ASP A 1 82 ? -15.306 -0.002 -2.560 1.00 91.12 82 ASP A O 1
ATOM 628 N N . VAL A 1 83 ? -15.980 -1.529 -4.072 1.00 89.25 83 VAL A N 1
ATOM 629 C CA . VAL A 1 83 ? -15.344 -0.887 -5.233 1.00 89.25 83 VAL A CA 1
ATOM 630 C C . VAL A 1 83 ? -15.851 0.535 -5.466 1.00 89.25 83 VAL A C 1
ATOM 632 O O . VAL A 1 83 ? -15.096 1.378 -5.932 1.00 89.25 83 VAL A O 1
ATOM 635 N N . GLN A 1 84 ? -17.102 0.840 -5.109 1.00 90.94 84 GLN A N 1
ATOM 636 C CA . GLN A 1 84 ? -17.669 2.182 -5.286 1.00 90.94 84 GLN A CA 1
ATOM 637 C C . GLN A 1 84 ? -17.149 3.177 -4.242 1.00 90.94 84 GLN A C 1
ATOM 639 O O . GLN A 1 84 ? -17.248 4.385 -4.443 1.00 90.94 84 GLN A O 1
ATOM 644 N N . ALA A 1 85 ? -16.589 2.683 -3.134 1.00 89.12 85 ALA A N 1
ATOM 645 C CA . ALA A 1 85 ? -15.913 3.502 -2.133 1.00 89.12 85 ALA A CA 1
ATOM 646 C C . ALA A 1 85 ? -14.439 3.772 -2.491 1.00 89.12 85 ALA A C 1
ATOM 648 O O . ALA A 1 85 ? -13.762 4.510 -1.775 1.00 89.12 85 ALA A O 1
ATOM 649 N N . CYS A 1 86 ? -13.926 3.185 -3.579 1.00 92.00 86 CYS A N 1
ATOM 650 C CA . CYS A 1 86 ? -12.578 3.460 -4.052 1.00 92.00 86 CYS A CA 1
ATOM 651 C C . CYS A 1 86 ? -12.456 4.880 -4.606 1.00 92.00 86 CYS A C 1
ATOM 653 O O . CYS A 1 86 ? -13.318 5.365 -5.346 1.00 92.00 86 CYS A O 1
ATOM 655 N N . TYR A 1 87 ? -11.319 5.506 -4.328 1.00 91.62 87 TYR A N 1
ATOM 656 C CA . TYR A 1 87 ? -10.898 6.733 -4.985 1.00 91.62 87 TYR A CA 1
ATOM 657 C C . TYR A 1 87 ? -9.410 6.688 -5.337 1.00 91.62 87 TYR A C 1
ATOM 659 O O . TYR A 1 87 ? -8.628 5.962 -4.728 1.00 91.62 87 TYR A O 1
ATOM 667 N N . CYS A 1 88 ? -9.016 7.493 -6.317 1.00 92.81 88 CYS A N 1
ATOM 668 C CA . CYS A 1 88 ? -7.635 7.662 -6.748 1.00 92.81 88 CYS A CA 1
ATOM 669 C C . CYS A 1 88 ? -7.184 9.098 -6.493 1.00 92.81 88 CYS A C 1
ATOM 671 O O . CYS A 1 88 ? -7.953 10.036 -6.706 1.00 92.81 88 CYS A O 1
ATOM 673 N N . LEU A 1 89 ? -5.935 9.285 -6.070 1.00 90.75 89 LEU A N 1
ATOM 674 C CA . LEU A 1 89 ? -5.347 10.606 -5.859 1.00 90.75 89 LEU A CA 1
ATOM 675 C C . LEU A 1 89 ? -4.442 10.967 -7.042 1.00 90.75 89 LEU A C 1
ATOM 677 O O . LEU A 1 89 ? -3.465 10.273 -7.312 1.00 90.75 89 LEU A O 1
ATOM 681 N N . TYR A 1 90 ? -4.746 12.061 -7.742 1.00 90.25 90 TYR A N 1
ATOM 682 C CA . TYR A 1 90 ? -3.925 12.550 -8.852 1.00 90.25 90 TYR A CA 1
ATOM 683 C C . TYR A 1 90 ? -3.873 14.080 -8.867 1.00 90.25 90 TYR A C 1
ATOM 685 O O . TYR A 1 90 ? -4.907 14.748 -8.894 1.00 90.25 90 TYR A O 1
ATOM 693 N N . GLY A 1 91 ? -2.664 14.652 -8.833 1.00 86.56 91 GLY A N 1
ATOM 694 C CA . GLY A 1 91 ? -2.466 16.109 -8.845 1.00 86.56 91 GLY A CA 1
ATOM 695 C C . GLY A 1 91 ? -3.149 16.840 -7.679 1.00 86.56 91 GLY A C 1
ATOM 696 O O . GLY A 1 91 ? -3.691 17.925 -7.872 1.00 86.56 91 GLY A O 1
ATOM 697 N N . GLY A 1 92 ? -3.203 16.216 -6.495 1.00 85.75 92 GLY A N 1
ATOM 698 C CA . GLY A 1 92 ? -3.872 16.764 -5.307 1.00 85.75 92 GLY A CA 1
ATOM 699 C C . GLY A 1 92 ? -5.405 16.714 -5.342 1.00 85.75 92 GLY A C 1
ATOM 700 O O . GLY A 1 92 ? -6.049 17.242 -4.440 1.00 85.75 92 GLY A O 1
ATOM 701 N N . ARG A 1 93 ? -6.007 16.090 -6.362 1.00 88.56 93 ARG A N 1
ATOM 702 C CA . ARG A 1 93 ? -7.458 15.874 -6.463 1.00 88.56 93 ARG A CA 1
ATOM 703 C C . ARG A 1 93 ? -7.800 14.401 -6.277 1.00 88.56 93 ARG A C 1
ATOM 705 O O . ARG A 1 93 ? -7.049 13.528 -6.712 1.00 88.56 93 ARG A O 1
ATOM 712 N N . THR A 1 94 ? -8.945 14.139 -5.655 1.00 91.31 94 THR A N 1
ATOM 713 C CA . THR A 1 94 ? -9.522 12.800 -5.523 1.00 91.31 94 THR A CA 1
ATOM 714 C C . THR A 1 94 ? -10.503 12.533 -6.661 1.00 91.31 94 THR A C 1
ATOM 716 O O . THR A 1 94 ? -11.337 13.373 -6.997 1.00 91.31 94 THR A O 1
ATOM 719 N N . TYR A 1 95 ? -10.393 11.354 -7.263 1.00 93.06 95 TYR A N 1
ATOM 720 C CA . TYR A 1 95 ? -11.248 10.893 -8.352 1.00 93.06 95 TYR A CA 1
ATOM 721 C C . TYR A 1 95 ? -11.984 9.635 -7.897 1.00 93.06 95 TYR A C 1
ATOM 723 O O . TYR A 1 95 ? -11.321 8.714 -7.420 1.00 93.06 95 TYR A O 1
ATOM 731 N N . PRO A 1 96 ? -13.319 9.570 -8.012 1.00 94.69 96 PRO A N 1
ATOM 732 C CA . PRO A 1 96 ? -14.067 8.386 -7.612 1.00 94.69 96 PRO A CA 1
ATOM 733 C C . PRO A 1 96 ? -13.810 7.217 -8.571 1.00 94.69 96 PRO A C 1
ATOM 735 O O . PRO A 1 96 ? -13.364 7.411 -9.706 1.00 94.69 96 PRO A O 1
ATOM 738 N N . TYR A 1 97 ? -14.125 6.003 -8.124 1.00 94.31 97 TYR A N 1
ATOM 739 C CA . TYR A 1 97 ? -14.084 4.802 -8.955 1.00 94.31 97 TYR A CA 1
ATOM 740 C C . TYR A 1 97 ? -14.768 5.013 -10.316 1.00 94.31 97 TYR A C 1
ATOM 742 O O . TYR A 1 97 ? -15.882 5.528 -10.406 1.00 94.31 97 TYR A O 1
ATOM 750 N N . GLY A 1 98 ? -14.082 4.615 -11.387 1.00 92.38 98 GLY A N 1
ATOM 751 C CA . GLY A 1 98 ? -14.543 4.747 -12.767 1.00 92.38 98 GLY A CA 1
ATOM 752 C C . GLY A 1 98 ? -14.339 6.129 -13.392 1.00 92.38 98 GLY A C 1
ATOM 753 O O . GLY A 1 98 ? -14.539 6.268 -14.598 1.00 92.38 98 GLY A O 1
ATOM 754 N N . ALA A 1 99 ? -13.919 7.147 -12.633 1.00 94.06 99 ALA A N 1
ATOM 755 C CA . ALA A 1 99 ? -13.711 8.482 -13.184 1.00 94.06 99 ALA A CA 1
ATOM 756 C C . ALA A 1 99 ? -12.457 8.562 -14.064 1.00 94.06 99 ALA A C 1
ATOM 758 O O . ALA A 1 99 ? -11.384 8.066 -13.707 1.00 94.06 99 ALA A O 1
ATOM 759 N N . THR A 1 100 ? -12.585 9.256 -15.196 1.00 93.00 100 THR A N 1
ATOM 760 C CA . THR A 1 100 ? -11.448 9.657 -16.026 1.00 93.00 100 THR A CA 1
ATOM 761 C C . THR A 1 100 ? -10.702 10.798 -15.345 1.00 93.00 100 THR A C 1
ATOM 763 O O . THR A 1 100 ? -11.265 11.855 -15.066 1.00 93.00 100 THR A O 1
ATOM 766 N N . ILE A 1 101 ? -9.424 10.568 -15.077 1.00 94.00 101 ILE A N 1
ATOM 767 C CA . ILE A 1 101 ? -8.524 11.492 -14.394 1.00 94.00 101 ILE A CA 1
ATOM 768 C C . ILE A 1 101 ? -7.990 12.527 -15.384 1.00 94.00 101 ILE A C 1
ATOM 770 O O . ILE A 1 101 ? -8.000 13.724 -15.110 1.00 94.00 101 ILE A O 1
ATOM 774 N N . TYR A 1 102 ? -7.546 12.067 -16.552 1.00 89.94 102 TYR A N 1
ATOM 775 C CA . TYR A 1 102 ? -7.197 12.921 -17.680 1.00 89.94 102 TYR A CA 1
ATOM 776 C C . TYR A 1 102 ? -7.354 12.155 -18.990 1.00 89.94 102 TYR A C 1
ATOM 778 O O . TYR A 1 102 ? -7.297 10.925 -19.019 1.00 89.94 102 TYR A O 1
ATOM 786 N N . HIS A 1 103 ? -7.542 12.905 -20.070 1.00 89.25 103 HIS A N 1
ATOM 787 C CA . HIS A 1 103 ? -7.548 12.401 -21.433 1.00 89.25 103 HIS A CA 1
ATOM 788 C C . HIS A 1 103 ? -6.828 13.426 -22.311 1.00 89.25 103 HIS A C 1
ATOM 790 O O . HIS A 1 103 ? -7.284 14.562 -22.436 1.00 89.25 103 HIS A O 1
ATOM 796 N N . THR A 1 104 ? -5.669 13.054 -22.840 1.00 86.00 104 THR A N 1
ATOM 797 C CA . THR A 1 104 ? -4.752 13.944 -23.568 1.00 86.00 104 THR A CA 1
ATOM 798 C C . THR A 1 104 ? -4.205 13.225 -24.793 1.00 86.00 104 THR A C 1
ATOM 800 O O . THR A 1 104 ? -4.067 12.009 -24.757 1.00 86.00 104 THR A O 1
ATOM 803 N N . SER A 1 105 ? -3.848 13.945 -25.853 1.00 84.50 105 SER A N 1
ATOM 804 C CA . SER A 1 105 ? -3.141 13.381 -27.010 1.00 84.50 105 SER A CA 1
ATOM 805 C C . SER A 1 105 ? -1.670 13.790 -26.983 1.00 84.50 105 SER A C 1
ATOM 807 O O . SER A 1 105 ? -1.369 14.920 -26.596 1.00 84.50 105 SER A O 1
ATOM 809 N N . ASP A 1 106 ? -0.770 12.912 -27.416 1.00 81.38 106 ASP A N 1
ATOM 810 C CA . ASP A 1 106 ? 0.658 13.233 -27.582 1.00 81.38 106 ASP A CA 1
ATOM 811 C C . ASP A 1 106 ? 0.954 14.060 -28.846 1.00 81.38 106 ASP A C 1
ATOM 813 O O . ASP A 1 106 ? 2.032 14.631 -28.971 1.00 81.38 106 ASP A O 1
ATOM 817 N N . GLY A 1 107 ? -0.033 14.196 -29.736 1.00 68.94 107 GLY A N 1
ATOM 818 C CA . GLY A 1 107 ? 0.097 14.921 -31.000 1.00 68.94 107 GLY A CA 1
ATOM 819 C C . GLY A 1 107 ? 0.489 14.027 -32.178 1.00 68.94 107 GLY A C 1
ATOM 820 O O . GLY A 1 107 ? 0.325 14.457 -33.315 1.00 68.94 107 GLY A O 1
ATOM 821 N N . ASP A 1 108 ? 0.872 12.777 -31.909 1.00 69.31 108 ASP A N 1
ATOM 822 C CA . ASP A 1 108 ? 1.286 11.760 -32.879 1.00 69.31 108 ASP A CA 1
ATOM 823 C C . ASP A 1 108 ? 0.261 10.606 -32.899 1.00 69.31 108 ASP A C 1
ATOM 825 O O . ASP A 1 108 ? 0.573 9.430 -32.716 1.00 69.31 108 ASP A O 1
ATOM 829 N N . GLU A 1 109 ? -1.012 10.966 -33.101 1.00 77.12 109 GLU A N 1
ATOM 830 C CA . GLU A 1 109 ? -2.163 10.054 -33.255 1.00 77.12 109 GLU A CA 1
ATOM 831 C C . GLU A 1 109 ? -2.506 9.159 -32.043 1.00 77.12 109 GLU A C 1
ATOM 833 O O . GLU A 1 109 ? -3.489 8.409 -32.100 1.00 77.12 109 GLU A O 1
ATOM 838 N N . THR A 1 110 ? -1.800 9.275 -30.912 1.00 79.62 110 THR A N 1
ATOM 839 C CA . THR A 1 110 ? -2.049 8.458 -29.716 1.00 79.62 110 THR A CA 1
ATOM 840 C C . THR A 1 110 ? -2.738 9.264 -28.612 1.00 79.62 110 THR A C 1
ATOM 842 O O . THR A 1 110 ? -2.275 10.302 -28.137 1.00 79.62 110 THR A O 1
ATOM 845 N N . CYS A 1 111 ? -3.889 8.764 -28.172 1.00 85.94 111 CYS A N 1
ATOM 846 C CA . CYS A 1 111 ? -4.665 9.301 -27.064 1.00 85.94 111 CYS A CA 1
ATOM 847 C C . CYS A 1 111 ? -4.326 8.537 -25.784 1.00 85.94 111 CYS A C 1
ATOM 849 O O . CYS A 1 111 ? -4.465 7.318 -25.707 1.00 85.94 111 CYS A O 1
ATOM 851 N N . ILE A 1 112 ? -3.917 9.273 -24.757 1.00 88.81 112 ILE A N 1
ATOM 852 C CA . ILE A 1 112 ? -3.577 8.772 -23.431 1.00 88.81 112 ILE A CA 1
ATOM 853 C C . ILE A 1 112 ? -4.716 9.146 -22.482 1.00 88.81 112 ILE A C 1
ATOM 855 O O . ILE A 1 112 ? -4.957 10.324 -22.207 1.00 88.81 112 ILE A O 1
ATOM 859 N N . ALA A 1 113 ? -5.411 8.144 -21.953 1.00 89.69 113 ALA A N 1
ATOM 860 C CA . ALA A 1 113 ? -6.432 8.306 -20.925 1.00 89.69 113 ALA A CA 1
ATOM 861 C C . ALA A 1 113 ? -5.976 7.657 -19.618 1.00 89.69 113 ALA A C 1
ATOM 863 O O . ALA A 1 113 ? -5.408 6.569 -19.630 1.00 89.69 113 ALA A O 1
ATOM 864 N N . ALA A 1 114 ? -6.267 8.278 -18.480 1.00 92.44 114 ALA A N 1
ATOM 865 C CA . ALA A 1 114 ? -6.123 7.651 -17.170 1.00 92.44 114 ALA A CA 1
ATOM 866 C C . ALA A 1 114 ? -7.486 7.530 -16.497 1.00 92.44 114 ALA A C 1
ATOM 868 O O . ALA A 1 114 ? -8.244 8.497 -16.462 1.00 92.44 114 ALA A O 1
ATOM 869 N N . THR A 1 115 ? -7.793 6.360 -15.945 1.00 94.12 115 THR A N 1
ATOM 870 C CA . THR A 1 115 ? -9.064 6.077 -15.269 1.00 94.12 115 THR A CA 1
ATOM 871 C C . THR A 1 115 ? -8.803 5.515 -13.880 1.00 94.12 115 THR A C 1
ATOM 873 O O . THR A 1 115 ? -7.918 4.679 -13.703 1.00 94.12 115 THR A O 1
ATOM 876 N N . CYS A 1 116 ? -9.587 5.955 -12.899 1.00 92.81 116 CYS A N 1
ATOM 877 C CA . CYS A 1 116 ? -9.567 5.375 -11.564 1.00 92.81 116 CYS A CA 1
ATOM 878 C C . CYS A 1 116 ? -10.283 4.020 -11.552 1.00 92.81 116 CYS A C 1
ATOM 880 O O . CYS A 1 116 ? -11.421 3.912 -12.015 1.00 92.81 116 CYS A O 1
ATOM 882 N N . LYS A 1 117 ? -9.625 2.986 -11.039 1.00 91.62 117 LYS A N 1
ATOM 883 C CA . LYS A 1 117 ? -10.101 1.600 -11.041 1.00 91.62 117 LYS A CA 1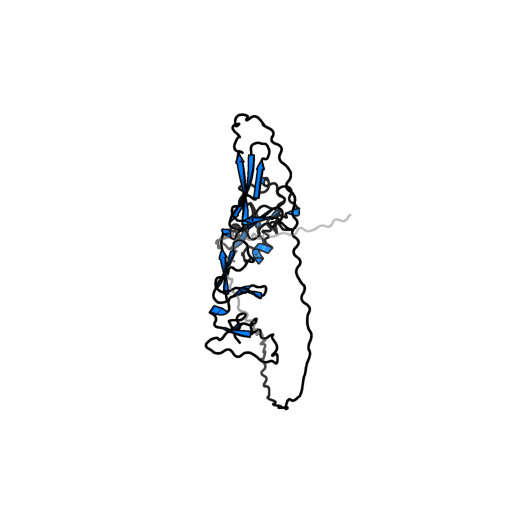
ATOM 884 C C . LYS A 1 117 ? -10.165 1.027 -9.626 1.00 91.62 117 LYS A C 1
ATOM 886 O O . LYS A 1 117 ? -10.111 1.759 -8.636 1.00 91.62 117 LYS A O 1
ATOM 891 N N . GLU A 1 118 ? -10.401 -0.277 -9.546 1.00 90.12 118 GLU A N 1
ATOM 892 C CA . GLU A 1 118 ? -10.460 -1.037 -8.303 1.00 90.12 118 GLU A CA 1
ATOM 893 C C . GLU A 1 118 ? -9.178 -0.814 -7.481 1.00 90.12 118 GLU A C 1
ATOM 895 O O . GLU A 1 118 ? -8.129 -0.480 -8.027 1.00 90.12 118 GLU A O 1
ATOM 900 N N . ASN A 1 119 ? -9.262 -0.957 -6.156 1.00 85.31 119 ASN A N 1
ATOM 901 C CA . ASN A 1 119 ? -8.142 -0.734 -5.222 1.00 85.31 119 ASN A CA 1
ATOM 902 C C . ASN A 1 119 ? -7.525 0.680 -5.254 1.00 85.31 119 ASN A C 1
ATOM 904 O O . ASN A 1 119 ? -6.450 0.896 -4.698 1.00 85.31 119 ASN A O 1
ATOM 908 N N . GLY A 1 120 ? -8.200 1.661 -5.866 1.00 83.25 120 GLY A N 1
ATOM 909 C CA . GLY A 1 120 ? -7.662 3.014 -6.015 1.00 83.25 120 GLY A CA 1
ATOM 910 C C . GLY A 1 120 ? -6.510 3.089 -7.019 1.00 83.25 120 GLY A C 1
ATOM 911 O O . GLY A 1 120 ? -5.709 4.024 -6.980 1.00 83.25 120 GLY A O 1
ATOM 912 N N . THR A 1 121 ? -6.411 2.106 -7.916 1.00 88.19 121 THR A N 1
ATOM 913 C CA . THR A 1 121 ? -5.374 2.054 -8.942 1.00 88.19 121 THR A CA 1
ATOM 914 C C . THR A 1 121 ? -5.712 2.988 -10.098 1.00 88.19 121 THR A C 1
ATOM 916 O O . THR A 1 121 ? -6.837 3.025 -10.596 1.00 88.19 121 THR A O 1
ATOM 919 N N . ILE A 1 122 ? -4.714 3.737 -10.563 1.00 91.06 122 ILE A N 1
ATOM 920 C CA . ILE A 1 122 ? -4.829 4.564 -11.764 1.00 91.06 122 ILE A CA 1
ATOM 921 C C . ILE A 1 122 ? -4.375 3.731 -12.957 1.00 91.06 122 ILE A C 1
ATOM 923 O O . ILE A 1 122 ? -3.184 3.478 -13.121 1.00 91.06 122 ILE A O 1
ATOM 927 N N . VAL A 1 123 ? -5.318 3.331 -13.806 1.00 90.94 123 VAL A N 1
ATOM 928 C CA . VAL A 1 123 ? -5.012 2.599 -15.038 1.00 90.94 123 VAL A CA 1
ATOM 929 C C . VAL A 1 123 ? -4.890 3.588 -16.185 1.00 90.94 123 VAL A C 1
ATOM 931 O O . VAL A 1 123 ? -5.768 4.429 -16.388 1.00 90.94 123 VAL A O 1
ATOM 934 N N . ARG A 1 124 ? -3.780 3.498 -16.919 1.00 90.50 124 ARG A N 1
ATOM 935 C CA . ARG A 1 124 ? -3.511 4.301 -18.112 1.00 90.50 124 ARG A CA 1
ATOM 936 C C . ARG A 1 124 ? -3.749 3.464 -19.358 1.00 90.50 124 ARG A C 1
ATOM 938 O O . ARG A 1 124 ? -3.243 2.353 -19.466 1.00 90.50 124 ARG A O 1
ATOM 945 N N . ASN A 1 125 ? -4.481 4.028 -20.304 1.00 87.25 125 ASN A N 1
ATOM 946 C CA . ASN A 1 125 ? -4.817 3.417 -21.577 1.00 87.25 125 ASN A CA 1
ATOM 947 C C . ASN A 1 125 ? -4.290 4.317 -22.693 1.00 87.25 125 ASN A C 1
ATOM 949 O O . ASN A 1 125 ? -4.539 5.524 -22.681 1.00 87.25 125 ASN A O 1
ATOM 953 N N . MET A 1 126 ? -3.551 3.724 -23.626 1.00 86.94 126 MET A N 1
ATOM 954 C CA . MET A 1 126 ? -3.064 4.386 -24.831 1.00 86.94 126 MET A CA 1
ATOM 955 C C . MET A 1 126 ? -3.795 3.780 -26.018 1.00 86.94 126 MET A C 1
ATOM 957 O O . MET A 1 126 ? -3.664 2.588 -26.295 1.00 86.94 126 MET A O 1
ATOM 961 N N . ASN A 1 127 ? -4.605 4.593 -26.681 1.00 81.69 127 ASN A N 1
ATOM 962 C CA . ASN A 1 127 ? -5.465 4.162 -27.769 1.00 81.69 127 ASN A CA 1
ATOM 963 C C . ASN A 1 127 ? -5.232 5.097 -28.961 1.00 81.69 127 ASN A C 1
ATOM 965 O O . ASN A 1 127 ? -4.985 6.282 -28.736 1.00 81.69 127 ASN A O 1
ATOM 969 N N . PRO A 1 128 ? -5.381 4.631 -30.211 1.00 80.88 128 PRO A N 1
ATOM 970 C CA . PRO A 1 128 ? -5.423 5.536 -31.353 1.00 80.88 128 PRO A CA 1
ATOM 971 C C . PRO A 1 128 ? -6.536 6.561 -31.127 1.00 80.88 128 PRO A C 1
ATOM 973 O O . PRO A 1 128 ? -7.668 6.183 -30.796 1.00 80.88 128 PRO A O 1
ATOM 976 N N . CYS A 1 129 ? -6.225 7.850 -31.259 1.00 73.94 129 CYS A N 1
ATOM 977 C CA . CYS A 1 129 ? -7.257 8.873 -31.169 1.00 73.94 129 CYS A CA 1
ATOM 978 C C . CYS A 1 129 ? -8.309 8.609 -32.257 1.00 73.94 129 CYS A C 1
ATOM 980 O O . CYS A 1 129 ? -7.938 8.336 -33.401 1.00 73.94 129 CYS A O 1
ATOM 982 N N . PRO A 1 130 ? -9.617 8.683 -31.951 1.00 75.62 130 PRO A N 1
ATOM 983 C CA . PRO A 1 130 ? -10.639 8.544 -32.977 1.00 75.62 130 PRO A CA 1
ATOM 984 C C . PRO A 1 130 ? -10.417 9.630 -34.033 1.00 75.62 130 PRO A C 1
ATOM 986 O O . PRO A 1 130 ? -10.560 10.818 -33.740 1.00 75.62 130 PRO A O 1
ATOM 989 N N . SER A 1 131 ? -10.029 9.225 -35.247 1.00 58.72 131 SER A N 1
ATOM 990 C CA . SER A 1 131 ? -9.835 10.144 -36.363 1.00 58.72 131 SER A CA 1
ATOM 991 C C . SER A 1 131 ? -11.143 10.887 -36.591 1.00 58.72 131 SER A C 1
ATOM 993 O O . SER A 1 131 ? -12.176 10.290 -36.901 1.00 58.72 131 SER A O 1
ATOM 995 N N . THR A 1 132 ? -11.113 12.201 -36.405 1.00 50.06 132 THR A N 1
ATOM 996 C CA . THR A 1 132 ? -12.224 13.084 -36.727 1.00 50.06 132 THR A CA 1
ATOM 997 C C . THR A 1 132 ? -12.450 13.039 -38.235 1.00 50.06 132 THR A C 1
ATOM 999 O O . THR A 1 132 ? -11.845 13.789 -38.997 1.00 50.06 132 THR A O 1
ATOM 1002 N N . THR A 1 133 ? -13.351 12.170 -38.699 1.00 45.94 133 THR A N 1
ATOM 1003 C CA . THR A 1 133 ? -13.996 12.375 -39.996 1.00 45.94 133 THR A CA 1
ATOM 1004 C C . THR A 1 133 ? -14.712 13.714 -39.921 1.00 45.94 133 THR A C 1
ATOM 1006 O O . THR A 1 133 ? -15.648 13.894 -39.142 1.00 45.94 133 THR A O 1
ATOM 1009 N N . THR A 1 134 ? -14.186 14.665 -40.681 1.00 42.50 134 THR A N 1
ATOM 1010 C CA . THR A 1 134 ? -14.595 16.062 -40.771 1.00 42.50 134 THR A CA 1
ATOM 1011 C C . THR A 1 134 ? -16.122 16.173 -40.868 1.00 42.50 134 THR A C 1
ATOM 1013 O O . THR A 1 134 ? -16.695 15.710 -41.856 1.00 42.50 134 THR A O 1
ATOM 1016 N N . PRO A 1 135 ? -16.821 16.787 -39.897 1.00 52.16 135 PRO A N 1
ATOM 1017 C CA . PRO A 1 135 ? -18.181 17.247 -40.132 1.00 52.16 135 PRO A CA 1
ATOM 1018 C C . PRO A 1 135 ? -18.138 18.396 -41.153 1.00 52.16 135 PRO A C 1
ATOM 1020 O O . PRO A 1 135 ? -17.216 19.218 -41.095 1.00 52.16 135 PRO A O 1
ATOM 1023 N N . PRO A 1 136 ? -19.098 18.489 -42.089 1.00 44.88 136 PRO A N 1
ATOM 1024 C CA . PRO A 1 136 ? -19.125 19.574 -43.057 1.00 44.88 136 PRO A CA 1
ATOM 1025 C C . PRO A 1 136 ? -19.259 20.922 -42.339 1.00 44.88 136 PRO A C 1
ATOM 1027 O O . PRO A 1 136 ? -19.973 21.055 -41.345 1.00 44.88 136 PRO A O 1
ATOM 1030 N N . SER A 1 137 ? -18.535 21.909 -42.866 1.00 44.19 137 SER A N 1
ATOM 1031 C CA . SER A 1 137 ? -18.524 23.302 -42.425 1.00 44.19 137 SER A CA 1
ATOM 1032 C C . SER A 1 137 ? -19.946 23.831 -42.219 1.00 44.19 137 SER A C 1
ATOM 1034 O O . SER A 1 137 ? -20.750 23.824 -43.152 1.00 44.19 137 SER A O 1
ATOM 1036 N N . VAL A 1 138 ? -20.248 24.308 -41.009 1.00 47.59 138 VAL A N 1
ATOM 1037 C CA . VAL A 1 138 ? -21.460 25.088 -40.736 1.00 47.59 138 VAL A CA 1
ATOM 1038 C C . VAL A 1 138 ? -21.054 26.518 -40.417 1.00 47.59 138 VAL A C 1
ATOM 1040 O O . VAL A 1 138 ? -20.267 26.783 -39.510 1.00 47.59 138 VAL A O 1
ATOM 1043 N N . THR A 1 139 ? -21.578 27.424 -41.233 1.00 39.62 139 THR A N 1
ATOM 1044 C CA . THR A 1 139 ? -21.352 28.865 -41.246 1.00 39.62 139 THR A CA 1
ATOM 1045 C C . THR A 1 139 ? -21.631 29.515 -39.890 1.00 39.62 139 THR A C 1
ATOM 1047 O O . THR A 1 139 ? -22.725 29.409 -39.336 1.00 39.62 139 THR A O 1
ATOM 1050 N N . THR A 1 140 ? -20.641 30.248 -39.386 1.00 40.38 140 THR A N 1
ATOM 1051 C CA . THR A 1 140 ? -20.724 31.079 -38.184 1.00 40.38 140 THR A CA 1
ATOM 1052 C C . THR A 1 140 ? -21.748 32.198 -38.375 1.00 40.38 140 THR A C 1
ATOM 1054 O O . THR A 1 140 ? -21.548 33.087 -39.199 1.00 40.38 140 THR A O 1
ATOM 1057 N N . THR A 1 141 ? -22.815 32.201 -37.573 1.00 41.69 141 THR A N 1
ATOM 1058 C CA . THR A 1 141 ? -23.628 33.405 -37.342 1.00 41.69 141 THR A CA 1
ATOM 1059 C C . THR A 1 141 ? -23.320 33.900 -35.935 1.00 41.69 141 THR A C 1
ATOM 1061 O O . THR A 1 141 ? -23.508 33.174 -34.961 1.00 41.69 141 THR A O 1
ATOM 1064 N N . GLN A 1 142 ? -22.774 35.111 -35.834 1.00 48.72 142 GLN A N 1
ATOM 1065 C CA . GLN A 1 142 ? -22.446 35.746 -34.561 1.00 48.72 142 GLN A CA 1
ATOM 1066 C C . GLN A 1 142 ? -23.733 36.137 -33.829 1.00 48.72 142 GLN A C 1
ATOM 1068 O O . GLN A 1 142 ? -24.534 36.907 -34.357 1.00 48.72 142 GLN A O 1
ATOM 1073 N N . ILE A 1 143 ? -23.905 35.653 -32.599 1.00 44.88 143 ILE A N 1
ATOM 1074 C CA . ILE A 1 143 ? -24.861 36.209 -31.639 1.00 44.88 143 ILE A CA 1
ATOM 1075 C C . ILE A 1 143 ? -24.083 36.584 -30.378 1.00 44.88 143 ILE A C 1
ATOM 1077 O O . ILE A 1 143 ? -23.413 35.760 -29.761 1.00 44.88 143 ILE A O 1
ATOM 1081 N N . SER A 1 144 ? -24.158 37.872 -30.055 1.00 48.88 144 SER A N 1
ATOM 1082 C CA . SER A 1 144 ? -23.640 38.506 -28.847 1.00 48.88 144 SER A CA 1
ATOM 1083 C C . SER A 1 144 ? -24.514 38.135 -27.652 1.00 48.88 144 SER A C 1
ATOM 1085 O O . SER A 1 144 ? -25.723 38.361 -27.701 1.00 48.88 144 SER A O 1
ATOM 1087 N N . THR A 1 145 ? -23.919 37.629 -26.569 1.00 39.66 145 THR A N 1
ATOM 1088 C CA . THR A 1 145 ? -24.600 37.525 -25.271 1.00 39.66 145 THR A CA 1
ATOM 1089 C C . THR A 1 145 ? -23.655 37.783 -24.101 1.00 39.66 145 THR A C 1
ATOM 1091 O O . THR A 1 145 ? -22.487 37.406 -24.097 1.00 39.66 145 THR A O 1
ATOM 1094 N N . GLN A 1 146 ? -24.232 38.493 -23.141 1.00 49.69 146 GLN A N 1
ATOM 1095 C CA . GLN A 1 146 ? -23.679 39.270 -22.038 1.00 49.69 146 GLN A CA 1
ATOM 1096 C C . GLN A 1 146 ? -23.155 38.402 -20.877 1.00 49.69 146 GLN A C 1
ATOM 1098 O O . GLN A 1 146 ? -23.618 37.283 -20.669 1.00 49.69 146 GLN A O 1
ATOM 1103 N N . ALA A 1 147 ? -22.204 38.939 -20.106 1.00 46.22 147 ALA A N 1
ATOM 1104 C CA . ALA A 1 147 ? -21.611 38.299 -18.929 1.00 46.22 147 ALA A CA 1
ATOM 1105 C C . ALA A 1 147 ? -22.615 38.156 -17.761 1.00 46.22 147 ALA A C 1
ATOM 1107 O O . ALA A 1 147 ? -23.339 39.116 -17.483 1.00 46.22 147 ALA A O 1
ATOM 1108 N N . PRO A 1 148 ? -22.638 37.026 -17.025 1.00 48.84 148 PRO A N 1
ATOM 1109 C CA . PRO A 1 148 ? -23.436 36.911 -15.813 1.00 48.84 148 PRO A CA 1
ATOM 1110 C C . PRO A 1 148 ? -22.713 37.506 -14.596 1.00 48.84 148 PRO A C 1
ATOM 1112 O O . PRO A 1 148 ? -21.512 37.336 -14.390 1.00 48.84 148 PRO A O 1
ATOM 1115 N N . THR A 1 149 ? -23.492 38.222 -13.793 1.00 42.97 149 THR A N 1
ATOM 1116 C CA . THR A 1 149 ? -23.122 38.918 -12.559 1.00 42.97 149 THR A CA 1
ATOM 1117 C C . THR A 1 149 ? -22.934 37.929 -11.404 1.00 42.97 149 THR A C 1
ATOM 1119 O O . THR A 1 149 ? -23.810 37.111 -11.133 1.00 42.97 149 THR A O 1
ATOM 1122 N N . THR A 1 150 ? -21.812 38.016 -10.687 1.00 41.34 150 THR A N 1
ATOM 1123 C CA . THR A 1 150 ? -21.509 37.181 -9.514 1.00 41.34 150 THR A CA 1
ATOM 1124 C C . THR A 1 150 ? -22.238 37.707 -8.274 1.00 41.34 150 THR A C 1
ATOM 1126 O O . THR A 1 150 ? -21.992 38.830 -7.839 1.00 41.34 150 THR A O 1
ATOM 1129 N N . THR A 1 151 ? -23.126 36.907 -7.678 1.00 44.34 151 THR A N 1
ATOM 1130 C CA . THR A 1 151 ? -23.756 37.201 -6.377 1.00 44.34 151 THR A CA 1
ATOM 1131 C C . THR A 1 151 ? -22.978 36.494 -5.265 1.00 44.34 151 THR A C 1
ATOM 1133 O O . THR A 1 151 ? -22.866 35.271 -5.266 1.00 44.34 151 THR A O 1
ATOM 1136 N N . VAL A 1 152 ? -22.420 37.262 -4.326 1.00 40.94 152 VAL A N 1
ATOM 113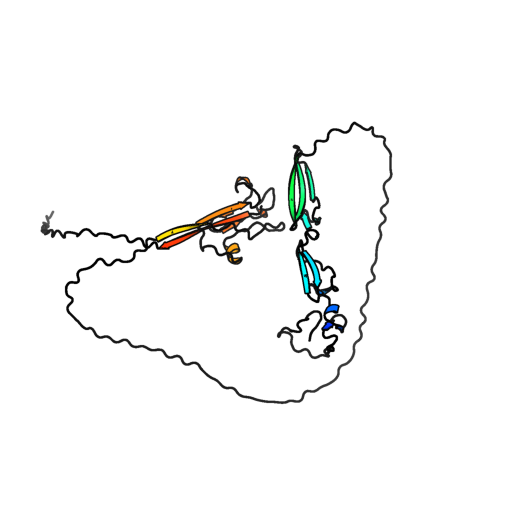7 C CA . VAL A 1 152 ? -21.677 36.756 -3.161 1.00 40.94 152 VAL A CA 1
ATOM 1138 C C . VAL A 1 152 ? -22.646 36.599 -1.988 1.00 40.94 152 VAL A C 1
ATOM 1140 O O . VAL A 1 152 ? -23.216 37.585 -1.527 1.00 40.94 152 VAL A O 1
ATOM 1143 N N . PHE A 1 153 ? -22.824 35.372 -1.496 1.00 38.88 153 PHE A N 1
ATOM 1144 C CA . PHE A 1 153 ? -23.523 35.093 -0.239 1.00 38.88 153 PHE A CA 1
ATOM 1145 C C . PHE A 1 153 ? -22.506 34.950 0.898 1.00 38.88 153 PHE A C 1
ATOM 1147 O O . PHE A 1 153 ? -21.586 34.138 0.818 1.00 38.88 153 PHE A O 1
ATOM 1154 N N . VAL A 1 154 ? -22.690 35.736 1.960 1.00 43.06 154 VAL A N 1
ATOM 1155 C CA . VAL A 1 154 ? -21.890 35.706 3.192 1.00 43.06 154 VAL A CA 1
ATOM 1156 C C . VAL A 1 154 ? -22.762 35.113 4.297 1.00 43.06 154 VAL A C 1
ATOM 1158 O O . VAL A 1 154 ? -23.851 35.624 4.550 1.00 43.06 154 VAL A O 1
ATOM 1161 N N . PHE A 1 155 ? -22.301 34.049 4.955 1.00 38.22 155 PHE A N 1
ATOM 1162 C CA . PHE A 1 155 ? -22.940 33.501 6.155 1.00 38.22 155 PHE A CA 1
ATOM 1163 C C . PHE A 1 155 ? -22.064 33.784 7.378 1.00 38.22 155 PHE A C 1
ATOM 1165 O O . PHE A 1 155 ? -20.896 33.406 7.420 1.00 38.22 155 PHE A O 1
ATOM 1172 N N . SER A 1 156 ? -22.643 34.465 8.368 1.00 45.94 156 SER A N 1
ATOM 1173 C CA . SER A 1 156 ? -22.042 34.754 9.672 1.00 45.94 156 SER A CA 1
ATOM 1174 C C . SER A 1 156 ? -22.590 33.778 10.715 1.00 45.94 156 SER A C 1
ATOM 1176 O O . SER A 1 156 ? -23.802 33.651 10.869 1.00 45.94 156 SER A O 1
ATOM 1178 N N . THR A 1 157 ? -21.708 33.099 11.446 1.00 47.34 157 THR A N 1
ATOM 1179 C CA . THR A 1 157 ? -22.050 32.228 12.585 1.00 47.34 157 THR A CA 1
ATOM 1180 C C . THR A 1 157 ? -21.906 32.982 13.914 1.00 47.34 157 THR A C 1
ATOM 1182 O O . THR A 1 157 ? -20.913 33.693 14.076 1.00 47.34 157 THR A O 1
ATOM 1185 N N . PRO A 1 158 ? -22.826 32.827 14.887 1.00 52.75 158 PRO A N 1
ATOM 1186 C CA . PRO A 1 158 ? -22.695 33.452 16.200 1.00 52.75 158 PRO A CA 1
ATOM 1187 C C . PRO A 1 158 ? -21.888 32.582 17.179 1.00 52.75 158 PRO A C 1
ATOM 1189 O O . PRO A 1 158 ? -22.125 31.384 17.325 1.00 52.75 158 PRO A O 1
ATOM 1192 N N . THR A 1 159 ? -20.950 33.221 17.876 1.00 39.66 159 THR A N 1
ATOM 1193 C CA . THR A 1 159 ? -20.138 32.659 18.965 1.00 39.66 159 THR A CA 1
ATOM 1194 C C . THR A 1 159 ? -20.924 32.677 20.279 1.00 39.66 159 THR A C 1
ATOM 1196 O O . THR A 1 159 ? -21.470 33.714 20.651 1.00 39.66 159 THR A O 1
ATOM 1199 N N . ALA A 1 160 ? -20.958 31.552 21.000 1.00 42.88 160 ALA A N 1
ATOM 1200 C CA . ALA A 1 160 ? -21.557 31.449 22.331 1.00 42.88 160 ALA A CA 1
ATOM 1201 C C . ALA A 1 160 ? -20.510 31.623 23.448 1.00 42.88 160 ALA A C 1
ATOM 1203 O O . ALA A 1 160 ? -19.426 31.042 23.416 1.00 42.88 160 ALA A O 1
ATOM 1204 N N . THR A 1 161 ? -20.875 32.435 24.437 1.00 45.66 161 THR A N 1
ATOM 1205 C CA . THR A 1 161 ? -20.136 32.797 25.656 1.00 45.66 161 THR A CA 1
ATOM 1206 C C . THR A 1 161 ? -20.220 31.692 26.724 1.00 45.66 161 THR A C 1
ATOM 1208 O O . THR A 1 161 ? -21.293 31.110 26.879 1.00 45.66 161 THR A O 1
ATOM 1211 N N . PRO A 1 162 ? -19.175 31.431 27.536 1.00 50.69 162 PRO A N 1
ATOM 1212 C CA . PRO A 1 162 ? -19.295 30.554 28.700 1.00 50.69 162 PRO A CA 1
ATOM 1213 C C . PRO A 1 162 ? -19.731 31.317 29.963 1.00 50.69 162 PRO A C 1
ATOM 1215 O O . PRO A 1 162 ? -19.183 32.365 30.306 1.00 50.69 162 PRO A O 1
ATOM 1218 N N . THR A 1 163 ? -20.708 30.760 30.681 1.00 41.81 163 THR A N 1
ATOM 1219 C CA . THR A 1 163 ? -21.166 31.214 32.003 1.00 41.81 163 THR A CA 1
ATOM 1220 C C . THR A 1 163 ? -20.513 30.368 33.096 1.00 41.81 163 THR A C 1
ATOM 1222 O O . THR A 1 163 ? -20.570 29.142 33.064 1.00 41.81 163 THR A O 1
ATOM 1225 N N . THR A 1 164 ? -19.899 31.030 34.075 1.00 53.53 164 THR A N 1
ATOM 1226 C CA . THR A 1 164 ? -19.315 30.437 35.285 1.00 53.53 164 THR A CA 1
ATOM 1227 C C . THR A 1 164 ? -20.326 30.407 36.427 1.00 53.53 164 THR A C 1
ATOM 1229 O O . THR A 1 164 ? -21.004 31.407 36.669 1.00 53.53 164 THR A O 1
ATOM 1232 N N . THR A 1 165 ? -20.354 29.339 37.224 1.00 43.69 165 THR A N 1
ATOM 1233 C CA . THR A 1 165 ? -20.859 29.398 38.608 1.00 43.69 165 THR A CA 1
ATOM 1234 C C . THR A 1 165 ? -20.116 28.369 39.474 1.00 43.69 165 THR A C 1
ATOM 1236 O O . THR A 1 165 ? -19.899 27.251 39.006 1.00 43.69 165 THR A O 1
ATOM 1239 N N . PRO A 1 166 ? -19.682 28.725 40.699 1.00 62.22 166 PRO A N 1
ATOM 1240 C CA . PRO 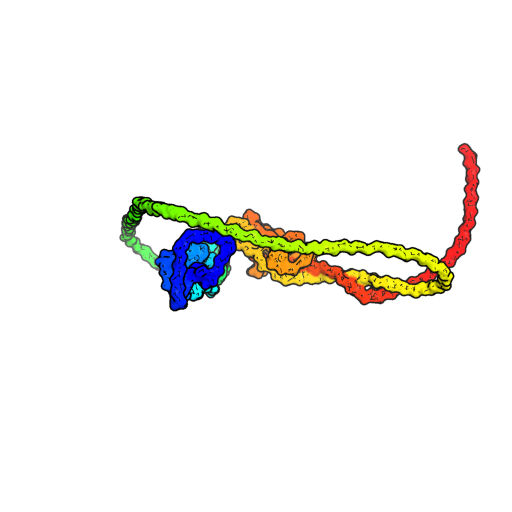A 1 166 ? -19.010 27.811 41.625 1.00 62.22 166 PRO A CA 1
ATOM 1241 C C . PRO A 1 166 ? -20.044 27.077 42.499 1.00 62.22 166 PRO A C 1
ATOM 1243 O O . PRO A 1 166 ? -21.229 27.399 42.406 1.00 62.22 166 PRO A O 1
ATOM 1246 N N . THR A 1 167 ? -19.615 26.159 43.385 1.00 41.78 167 THR A N 1
ATOM 1247 C CA . THR A 1 167 ? -19.938 26.169 44.842 1.00 41.78 167 THR A CA 1
ATOM 1248 C C . THR A 1 167 ? -19.769 24.791 45.537 1.00 41.78 167 THR A C 1
ATOM 1250 O O . THR A 1 167 ? -20.253 23.767 45.067 1.00 41.78 167 THR A O 1
ATOM 1253 N N . THR A 1 168 ? -19.090 24.859 46.696 1.00 39.16 168 THR A N 1
ATOM 1254 C CA . THR A 1 168 ? -19.106 24.042 47.943 1.00 39.16 168 THR A CA 1
ATOM 1255 C C . THR A 1 168 ? -18.616 22.589 48.028 1.00 39.16 168 THR A C 1
ATOM 1257 O O . THR A 1 168 ? -19.307 21.644 47.670 1.00 39.16 168 THR A O 1
ATOM 1260 N N . THR A 1 169 ? -17.491 22.451 48.741 1.00 39.78 169 THR A N 1
ATOM 1261 C CA . THR A 1 169 ? -17.141 21.439 49.770 1.00 39.78 169 THR A CA 1
ATOM 1262 C C . THR A 1 169 ? -18.159 21.435 50.938 1.00 39.78 169 THR A C 1
ATOM 1264 O O . THR A 1 169 ? -18.788 22.480 51.136 1.00 39.78 169 THR A O 1
ATOM 1267 N N . PRO A 1 170 ? -18.302 20.366 51.773 1.00 53.56 170 PRO A N 1
ATOM 1268 C CA . PRO A 1 170 ? -17.315 20.107 52.847 1.00 53.56 170 PRO A CA 1
ATOM 1269 C C . PRO A 1 170 ? -17.171 18.635 53.386 1.00 53.56 170 PRO A C 1
ATOM 1271 O O . PRO A 1 170 ? -18.073 17.815 53.269 1.00 53.56 170 PRO A O 1
ATOM 1274 N N . THR A 1 171 ? -16.032 18.380 54.063 1.00 39.53 171 THR A N 1
ATOM 1275 C CA . THR A 1 171 ? -15.847 17.603 55.332 1.00 39.53 171 THR A CA 1
ATOM 1276 C C . THR A 1 171 ? -15.651 16.058 55.396 1.00 39.53 171 THR A C 1
ATOM 1278 O O . THR A 1 171 ? -16.571 15.279 55.193 1.00 39.53 171 THR A O 1
ATOM 1281 N N . THR A 1 172 ? -14.416 15.692 55.817 1.00 42.53 172 THR A N 1
ATOM 1282 C CA . THR A 1 172 ? -13.859 14.629 56.724 1.00 42.53 172 THR A CA 1
ATOM 1283 C C . THR A 1 172 ? -14.635 13.322 56.994 1.00 42.53 172 THR A C 1
ATOM 1285 O O . THR A 1 172 ? -15.783 13.364 57.420 1.00 42.53 172 THR A O 1
ATOM 1288 N N . THR A 1 173 ? -14.042 12.117 56.919 1.00 43.38 173 THR A N 1
ATOM 1289 C CA . THR A 1 173 ? -13.056 11.495 57.854 1.00 43.38 173 THR A CA 1
ATOM 1290 C C . THR A 1 173 ? -12.685 10.094 57.312 1.00 43.38 173 THR A C 1
ATOM 1292 O O . THR A 1 173 ? -13.575 9.462 56.744 1.00 43.38 173 THR A O 1
ATOM 1295 N N . PRO A 1 174 ? -11.487 9.522 57.573 1.00 44.41 174 PRO A N 1
ATOM 1296 C CA . PRO A 1 174 ? -11.401 8.064 57.672 1.00 44.41 174 PRO A CA 1
ATOM 1297 C C . PRO A 1 174 ? -10.759 7.572 58.975 1.00 44.41 174 PRO A C 1
ATOM 1299 O O . PRO A 1 174 ? -9.719 8.044 59.432 1.00 44.41 174 PRO A O 1
ATOM 1302 N N . THR A 1 175 ? -11.429 6.579 59.546 1.00 40.94 175 THR A N 1
ATOM 1303 C CA . THR A 1 175 ? -11.026 5.723 60.656 1.00 40.94 175 THR A CA 1
ATOM 1304 C C . THR A 1 175 ? -9.880 4.804 60.233 1.00 40.94 175 THR A C 1
ATOM 1306 O O . THR A 1 175 ? -9.919 4.165 59.183 1.00 40.94 175 THR A O 1
ATOM 1309 N N . THR A 1 176 ? -8.865 4.717 61.082 1.00 41.25 176 THR A N 1
ATOM 1310 C CA . THR A 1 176 ? -7.731 3.797 61.001 1.00 41.25 176 THR A CA 1
ATOM 1311 C C . THR A 1 176 ? -8.152 2.367 61.337 1.00 41.25 176 THR A C 1
ATOM 1313 O O . THR A 1 176 ? -8.675 2.117 62.419 1.00 41.25 176 THR A O 1
ATOM 1316 N N . TYR A 1 177 ? -7.828 1.414 60.460 1.00 41.75 177 TYR A N 1
ATOM 1317 C CA . TYR A 1 177 ? -7.719 -0.001 60.817 1.00 41.75 177 TYR A CA 1
ATOM 1318 C C . TYR A 1 177 ? -6.424 -0.578 60.244 1.00 41.75 177 TYR A C 1
ATOM 1320 O O . TYR A 1 177 ? -6.224 -0.670 59.036 1.00 41.75 177 TYR A O 1
ATOM 1328 N N . THR A 1 178 ? -5.529 -0.931 61.160 1.00 44.12 178 THR A N 1
ATOM 1329 C CA . THR A 1 178 ? -4.322 -1.726 60.964 1.00 44.12 178 THR A CA 1
ATOM 1330 C C . THR A 1 178 ? -4.688 -3.201 60.849 1.00 44.12 178 THR A C 1
ATOM 1332 O O . THR A 1 178 ? -5.479 -3.720 61.637 1.00 44.12 178 THR A O 1
ATOM 1335 N N . THR A 1 179 ? -4.048 -3.925 59.934 1.00 42.59 179 THR A N 1
ATOM 1336 C CA . THR A 1 179 ? -3.868 -5.371 60.101 1.00 42.59 179 THR A CA 1
ATOM 1337 C C . THR A 1 179 ? -2.584 -5.811 59.410 1.00 42.59 179 THR A C 1
ATOM 1339 O O . THR A 1 179 ? -2.416 -5.665 58.204 1.00 42.59 179 THR A O 1
ATOM 1342 N N . ALA A 1 180 ? -1.651 -6.298 60.224 1.00 47.81 180 ALA A N 1
ATOM 1343 C CA . ALA A 1 180 ? -0.430 -6.970 59.813 1.00 47.81 180 ALA A CA 1
ATOM 1344 C C . ALA A 1 180 ? -0.751 -8.414 59.422 1.00 47.81 180 ALA A C 1
ATOM 1346 O O . ALA A 1 180 ? -1.527 -9.056 60.127 1.00 47.81 180 ALA A O 1
ATOM 1347 N N . THR A 1 181 ? -0.117 -8.966 58.383 1.00 39.84 181 THR A N 1
ATOM 1348 C CA . THR A 1 181 ? 0.073 -10.422 58.266 1.00 39.84 181 THR A CA 1
ATOM 1349 C C . THR A 1 181 ? 1.314 -10.751 57.432 1.00 39.84 181 THR A C 1
ATOM 1351 O O . THR A 1 181 ? 1.716 -10.018 56.534 1.00 39.84 181 THR A O 1
ATOM 1354 N N . THR A 1 182 ? 1.932 -11.845 57.849 1.00 41.91 182 THR A N 1
ATOM 1355 C CA . THR A 1 182 ? 3.297 -12.342 57.707 1.00 41.91 182 THR A CA 1
ATOM 1356 C C . THR A 1 182 ? 3.634 -13.044 56.388 1.00 41.91 182 THR A C 1
ATOM 1358 O O . THR A 1 182 ? 2.793 -13.682 55.761 1.00 41.91 182 THR A O 1
ATOM 1361 N N . THR A 1 183 ? 4.927 -12.995 56.067 1.00 43.56 183 THR A N 1
ATOM 1362 C CA . THR A 1 183 ? 5.721 -13.835 55.150 1.00 43.56 183 THR A CA 1
ATOM 1363 C C . THR A 1 183 ? 5.560 -15.347 55.395 1.00 43.56 183 THR A C 1
ATOM 1365 O O . THR A 1 183 ? 5.225 -15.758 56.508 1.00 43.56 183 THR A O 1
ATOM 1368 N N . PRO A 1 184 ? 5.870 -16.193 54.389 1.00 53.12 184 PRO A N 1
ATOM 1369 C CA . PRO A 1 184 ? 7.130 -16.942 54.486 1.00 53.12 184 PRO A CA 1
ATOM 1370 C C . PRO A 1 184 ? 7.910 -17.132 53.168 1.00 53.12 184 PRO A C 1
ATOM 1372 O O . PRO A 1 184 ? 7.380 -17.148 52.061 1.00 53.12 184 PRO A O 1
ATOM 1375 N N . THR A 1 185 ? 9.213 -17.299 53.373 1.00 48.41 185 THR A N 1
ATOM 1376 C CA . THR A 1 185 ? 10.331 -17.574 52.461 1.00 48.41 185 THR A CA 1
ATOM 1377 C C . THR A 1 185 ? 10.362 -19.034 51.992 1.00 48.41 185 THR A C 1
ATOM 1379 O O . THR A 1 185 ? 10.095 -19.909 52.806 1.00 48.41 185 THR A O 1
ATOM 1382 N N . THR A 1 186 ? 10.828 -19.321 50.767 1.00 42.69 186 THR A N 1
ATOM 1383 C CA . THR A 1 186 ? 11.641 -20.526 50.469 1.00 42.69 186 THR A CA 1
ATOM 1384 C C . THR A 1 186 ? 12.600 -20.292 49.291 1.00 42.69 186 THR A C 1
ATOM 1386 O O . THR A 1 186 ? 12.310 -19.557 48.351 1.00 42.69 186 THR A O 1
ATOM 1389 N N . THR A 1 187 ? 13.775 -20.903 49.417 1.00 51.56 187 THR A N 1
ATOM 1390 C CA . THR A 1 187 ? 15.024 -20.748 48.652 1.00 51.56 187 THR A CA 1
ATOM 1391 C C . THR A 1 187 ? 15.215 -21.926 47.683 1.00 51.56 187 THR A C 1
ATOM 1393 O O . THR A 1 187 ? 14.822 -23.033 48.051 1.00 51.56 187 THR A O 1
ATOM 1396 N N . PRO A 1 188 ? 15.887 -21.784 46.523 1.00 49.88 188 PRO A N 1
ATOM 1397 C CA . PRO A 1 188 ? 16.402 -22.932 45.777 1.00 49.88 188 PRO A CA 1
ATOM 1398 C C . PRO A 1 188 ? 17.901 -23.176 46.036 1.00 49.88 188 PRO A C 1
ATOM 1400 O O . PRO A 1 188 ? 18.716 -22.253 46.063 1.00 49.88 188 PRO A O 1
ATOM 1403 N N . THR A 1 189 ? 18.244 -24.451 46.218 1.00 44.00 189 THR A N 1
ATOM 1404 C CA . THR A 1 189 ? 19.582 -24.983 46.516 1.00 44.00 189 THR A CA 1
ATOM 1405 C C . THR A 1 189 ? 20.306 -25.379 45.226 1.00 44.00 189 THR A C 1
ATOM 1407 O O . THR A 1 189 ? 19.756 -26.109 44.406 1.00 44.00 189 THR A O 1
ATOM 1410 N N . THR A 1 190 ? 21.558 -24.949 45.063 1.00 45.38 190 THR A N 1
ATOM 1411 C CA . THR A 1 190 ? 22.498 -25.418 44.028 1.00 45.38 190 THR A CA 1
ATOM 1412 C C . THR A 1 190 ? 23.480 -26.425 44.622 1.00 45.38 190 THR A C 1
ATOM 1414 O O . THR A 1 190 ? 23.990 -26.205 45.721 1.00 45.38 190 THR A O 1
ATOM 1417 N N . THR A 1 191 ? 23.829 -27.485 43.893 1.00 48.22 191 THR A N 1
ATOM 1418 C CA . THR A 1 191 ? 24.956 -28.364 44.254 1.00 48.22 191 THR A CA 1
ATOM 1419 C C . THR A 1 191 ? 25.732 -28.761 42.994 1.00 48.22 191 THR A C 1
ATOM 1421 O O . THR A 1 191 ? 25.105 -29.209 42.036 1.00 48.22 191 THR A O 1
ATOM 1424 N N . PRO A 1 192 ? 27.070 -28.608 42.959 1.00 53.91 192 PRO A N 1
ATOM 1425 C CA . PRO A 1 192 ? 27.924 -29.158 41.913 1.00 53.91 192 PRO A CA 1
ATOM 1426 C C . PRO A 1 192 ? 28.504 -30.514 42.346 1.00 53.91 192 PRO A C 1
ATOM 1428 O O . PRO A 1 192 ? 28.663 -30.784 43.537 1.00 53.91 192 PRO A O 1
ATOM 1431 N N . THR A 1 193 ? 28.871 -31.364 41.388 1.00 48.28 193 THR A N 1
ATOM 1432 C CA . THR A 1 193 ? 29.591 -32.615 41.664 1.00 48.28 193 THR A CA 1
ATOM 1433 C C . THR A 1 193 ? 30.831 -32.697 40.783 1.00 48.28 193 THR A C 1
ATOM 1435 O O . THR A 1 193 ? 30.748 -32.628 39.559 1.00 48.28 193 THR A O 1
ATOM 1438 N N . THR A 1 194 ? 31.986 -32.832 41.428 1.00 46.78 194 THR A N 1
ATOM 1439 C CA . THR A 1 194 ? 33.304 -33.084 40.844 1.00 46.78 194 THR A CA 1
ATOM 1440 C C . THR A 1 194 ? 33.856 -34.370 41.448 1.00 46.78 194 THR A C 1
ATOM 1442 O O . THR A 1 194 ? 33.830 -34.504 42.666 1.00 46.78 194 THR A O 1
ATOM 1445 N N . THR A 1 195 ? 34.391 -35.293 40.639 1.00 46.34 195 THR A N 1
ATOM 1446 C CA . THR A 1 195 ? 35.705 -35.955 40.850 1.00 46.34 195 THR A CA 1
ATOM 1447 C C . THR A 1 195 ? 36.042 -36.895 39.677 1.00 46.34 195 THR A C 1
ATOM 1449 O O . THR A 1 195 ? 35.147 -37.584 39.189 1.00 46.34 195 THR A O 1
ATOM 1452 N N . PRO A 1 196 ? 37.312 -36.965 39.228 1.00 51.84 196 PRO A N 1
ATOM 1453 C CA . PRO A 1 196 ? 37.793 -37.956 38.269 1.00 51.84 196 PRO A CA 1
ATOM 1454 C C . PRO A 1 196 ? 38.409 -39.171 38.983 1.00 51.84 196 PRO A C 1
ATOM 1456 O O . PRO A 1 196 ? 38.962 -39.048 40.075 1.00 51.84 196 PRO A O 1
ATOM 1459 N N . THR A 1 197 ? 38.376 -40.339 38.344 1.00 42.81 197 THR A N 1
ATOM 1460 C CA . THR A 1 197 ? 39.104 -41.535 38.798 1.00 42.81 197 THR A CA 1
ATOM 1461 C C . THR A 1 197 ? 40.059 -41.979 37.698 1.00 42.81 197 THR A C 1
ATOM 1463 O O . THR A 1 197 ? 39.648 -42.249 36.572 1.00 42.81 197 THR A O 1
ATOM 1466 N N . THR A 1 198 ? 41.349 -42.016 38.024 1.00 42.88 198 THR A N 1
ATOM 1467 C CA . THR A 1 198 ? 42.438 -42.505 37.178 1.00 42.88 198 THR A CA 1
ATOM 1468 C C . THR A 1 198 ? 42.827 -43.918 37.603 1.00 42.88 198 THR A C 1
ATOM 1470 O O . THR A 1 198 ? 43.066 -44.192 38.777 1.00 42.88 198 THR A O 1
ATOM 1473 N N . THR A 1 199 ? 42.952 -44.831 36.643 1.00 40.84 199 THR A N 1
ATOM 1474 C CA . THR A 1 199 ? 43.753 -46.053 36.800 1.00 40.84 199 THR A CA 1
ATOM 1475 C C . THR A 1 199 ? 44.256 -46.473 35.417 1.00 40.84 199 THR A C 1
ATOM 1477 O O . THR A 1 199 ? 43.434 -46.647 34.520 1.00 40.84 199 THR A O 1
ATOM 1480 N N . PRO A 1 200 ? 45.574 -46.612 35.189 1.00 46.06 200 PRO A N 1
ATOM 1481 C CA . PRO A 1 200 ? 46.093 -47.162 33.947 1.00 46.06 200 PRO A CA 1
ATOM 1482 C C . PRO A 1 200 ? 46.211 -48.683 34.079 1.00 46.06 200 PRO A C 1
ATOM 1484 O O . PRO A 1 200 ? 46.899 -49.191 34.963 1.00 46.06 200 PRO A O 1
ATOM 1487 N N . THR A 1 201 ? 45.554 -49.420 33.190 1.00 42.59 201 THR A N 1
ATOM 1488 C CA . THR A 1 201 ? 45.782 -50.858 33.013 1.00 42.59 201 THR A CA 1
ATOM 1489 C C . THR A 1 201 ? 46.544 -51.044 31.708 1.00 42.59 201 THR A C 1
ATOM 1491 O O . THR A 1 201 ? 46.049 -50.703 30.638 1.00 42.59 201 THR A O 1
ATOM 1494 N N . THR A 1 202 ? 47.781 -51.530 31.794 1.00 42.53 202 THR A N 1
ATOM 1495 C CA . THR A 1 202 ? 48.621 -51.871 30.644 1.00 42.53 202 THR A CA 1
ATOM 1496 C C . THR A 1 202 ? 48.364 -53.323 30.250 1.00 42.53 202 THR A C 1
ATOM 1498 O O . THR A 1 202 ? 48.667 -54.254 30.993 1.00 42.53 202 THR A O 1
ATOM 1501 N N . THR A 1 203 ? 47.791 -53.531 29.068 1.00 41.62 203 THR A N 1
ATOM 1502 C CA . THR A 1 203 ? 47.615 -54.853 28.450 1.00 41.62 203 THR A CA 1
ATOM 1503 C C . THR A 1 203 ? 48.305 -54.827 27.081 1.00 41.62 203 THR A C 1
ATOM 1505 O O . THR A 1 203 ? 48.189 -53.820 26.384 1.00 41.62 203 THR A O 1
ATOM 1508 N N . PRO A 1 204 ? 49.070 -55.864 26.690 1.00 42.47 204 PRO A N 1
ATOM 1509 C CA . PRO A 1 204 ? 49.831 -55.854 25.443 1.00 42.47 204 PRO A CA 1
ATOM 1510 C C . PRO A 1 204 ? 48.901 -55.966 24.227 1.00 42.47 204 PRO A C 1
ATOM 1512 O O . PRO A 1 204 ? 48.164 -56.940 24.077 1.00 42.47 204 PRO A O 1
ATOM 1515 N N . THR A 1 205 ? 48.949 -54.963 23.352 1.00 40.25 205 THR A N 1
ATOM 1516 C CA . THR A 1 205 ? 48.190 -54.914 22.098 1.00 40.25 205 THR A CA 1
ATOM 1517 C C . THR A 1 205 ? 48.860 -55.808 21.049 1.00 40.25 205 THR A C 1
ATOM 1519 O O . THR A 1 205 ? 49.989 -55.556 20.632 1.00 40.25 205 THR A O 1
ATOM 1522 N N . SER A 1 206 ? 48.158 -56.861 20.624 1.00 47.00 206 SER A N 1
ATOM 1523 C CA . SER A 1 206 ? 48.432 -57.620 19.392 1.00 47.00 206 SER A CA 1
ATOM 1524 C C . SER A 1 206 ? 48.421 -56.673 18.179 1.00 47.00 206 SER A C 1
ATOM 1526 O O . SER A 1 206 ? 47.667 -55.701 18.223 1.00 47.00 206 SER A O 1
ATOM 1528 N N . PRO A 1 207 ? 49.184 -56.906 17.090 1.00 45.00 207 PRO A N 1
ATOM 1529 C CA . PRO A 1 207 ? 49.103 -56.063 15.899 1.00 45.00 207 PRO A CA 1
ATOM 1530 C C . PRO A 1 207 ? 47.668 -56.057 15.366 1.00 45.00 207 PRO A C 1
ATOM 1532 O O . PRO A 1 207 ? 47.168 -57.059 14.855 1.00 45.00 207 PRO A O 1
ATOM 1535 N N . THR A 1 208 ? 46.987 -54.928 15.530 1.00 39.06 208 THR A N 1
ATOM 1536 C CA . THR A 1 208 ? 45.672 -54.689 14.955 1.00 39.06 208 THR A CA 1
ATOM 1537 C C . THR A 1 208 ? 45.870 -54.516 13.457 1.00 39.06 208 THR A C 1
ATOM 1539 O O . THR A 1 208 ? 46.485 -53.550 13.012 1.00 39.06 208 THR A O 1
ATOM 1542 N N . THR A 1 209 ? 45.361 -55.453 12.664 1.00 45.25 209 THR A N 1
ATOM 1543 C CA . THR A 1 209 ? 45.090 -55.221 11.245 1.00 45.25 209 THR A CA 1
ATOM 1544 C C . THR A 1 209 ? 44.206 -53.983 11.130 1.00 45.25 209 THR A C 1
ATOM 1546 O O . THR A 1 209 ? 43.052 -54.003 11.560 1.00 45.25 209 THR A O 1
ATOM 1549 N N . THR A 1 210 ? 44.749 -52.894 10.586 1.00 43.69 210 THR A N 1
ATOM 1550 C CA . THR A 1 210 ? 43.992 -51.703 10.201 1.00 43.69 210 THR A CA 1
ATOM 1551 C C . THR A 1 210 ? 43.057 -52.088 9.060 1.00 43.69 210 THR A C 1
ATOM 1553 O O . THR A 1 210 ? 43.432 -52.104 7.892 1.00 43.69 210 THR A O 1
ATOM 1556 N N . SER A 1 211 ? 41.823 -52.444 9.409 1.00 48.75 211 SER A N 1
ATOM 1557 C CA . SER A 1 211 ? 40.706 -52.337 8.473 1.00 48.75 211 SER A CA 1
ATOM 1558 C C . SER A 1 211 ? 40.578 -50.857 8.090 1.00 48.75 211 SER A C 1
ATOM 1560 O O . SER A 1 211 ? 40.779 -50.015 8.971 1.00 48.75 211 SER A O 1
ATOM 1562 N N . PRO A 1 212 ? 40.281 -50.498 6.828 1.00 47.16 212 PRO A N 1
ATOM 1563 C CA . PRO A 1 212 ? 40.118 -49.099 6.457 1.00 47.16 212 PRO A CA 1
ATOM 1564 C C . PRO A 1 212 ? 39.046 -48.469 7.349 1.00 47.16 212 PRO A C 1
ATOM 1566 O O . PRO A 1 212 ? 37.891 -48.896 7.357 1.00 47.16 212 PRO A O 1
ATOM 1569 N N . THR A 1 213 ? 39.442 -47.472 8.136 1.00 43.12 213 THR A N 1
ATOM 1570 C CA . THR A 1 213 ? 38.504 -46.624 8.862 1.00 43.12 213 THR A CA 1
ATOM 1571 C C . THR A 1 213 ? 37.813 -45.756 7.819 1.00 43.12 213 THR A C 1
ATOM 1573 O O . THR A 1 213 ? 38.386 -44.781 7.345 1.00 43.12 213 THR A O 1
ATOM 1576 N N . THR A 1 214 ? 36.593 -46.115 7.423 1.00 50.06 214 THR A N 1
ATOM 1577 C CA . THR A 1 214 ? 35.717 -45.223 6.658 1.00 50.06 214 THR A CA 1
ATOM 1578 C C . THR A 1 214 ? 35.330 -44.051 7.553 1.00 50.06 214 THR A C 1
ATOM 1580 O O . THR A 1 214 ? 34.354 -44.120 8.299 1.00 50.06 214 THR A O 1
ATOM 1583 N N . THR A 1 215 ? 36.101 -42.966 7.504 1.00 50.69 215 THR A N 1
ATOM 1584 C CA . THR A 1 215 ? 35.596 -41.649 7.886 1.00 50.69 215 THR A CA 1
ATOM 1585 C C . THR A 1 215 ? 34.473 -41.299 6.910 1.00 50.69 215 THR A C 1
ATOM 1587 O O . THR A 1 215 ? 34.718 -41.293 5.702 1.00 50.69 215 THR A O 1
ATOM 1590 N N . PRO A 1 216 ? 33.235 -41.039 7.370 1.00 54.00 216 PRO A N 1
ATOM 1591 C CA . PRO A 1 216 ? 32.193 -40.528 6.494 1.00 54.00 216 PRO A CA 1
ATOM 1592 C C . PRO A 1 216 ? 32.609 -39.128 6.038 1.00 54.00 216 PRO A C 1
ATOM 1594 O O . PRO A 1 216 ? 32.413 -38.135 6.737 1.00 54.00 216 PRO A O 1
ATOM 1597 N N . HIS A 1 217 ? 33.245 -39.049 4.874 1.00 59.47 217 HIS A N 1
ATOM 1598 C CA . HIS A 1 217 ? 33.484 -37.788 4.200 1.00 59.47 217 HIS A CA 1
ATOM 1599 C C . HIS A 1 217 ? 32.169 -37.384 3.539 1.00 59.47 217 HIS A C 1
ATOM 1601 O O . HIS A 1 217 ? 31.767 -37.955 2.529 1.00 59.47 217 HIS A O 1
ATOM 1607 N N . CYS A 1 218 ? 31.474 -36.422 4.148 1.00 62.41 218 CYS A N 1
ATOM 1608 C CA . CYS A 1 218 ? 30.340 -35.773 3.507 1.00 62.41 218 CYS A CA 1
ATOM 1609 C C . CYS A 1 218 ? 30.859 -35.033 2.267 1.00 62.41 218 CYS A C 1
ATOM 1611 O O . CYS A 1 218 ? 31.544 -34.015 2.375 1.00 62.41 218 CYS A O 1
ATOM 1613 N N . LEU A 1 219 ? 30.543 -35.563 1.085 1.00 67.31 219 LEU A N 1
ATOM 1614 C CA . LEU A 1 219 ? 30.655 -34.823 -0.163 1.00 67.31 219 LEU A CA 1
ATOM 1615 C C . LEU A 1 219 ? 29.565 -33.749 -0.139 1.00 67.31 219 LEU A C 1
ATOM 1617 O O . LEU A 1 219 ? 28.374 -34.0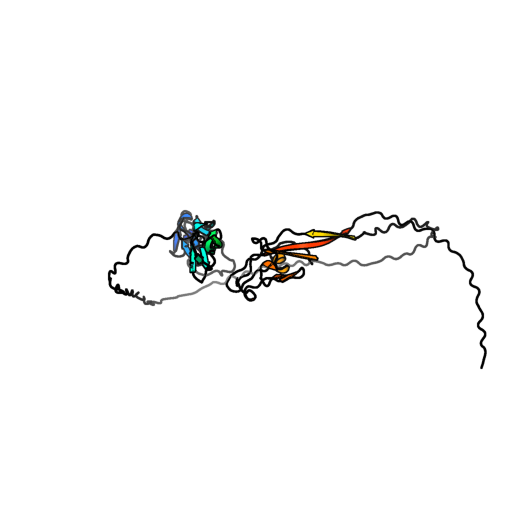32 -0.294 1.00 67.31 219 LEU A O 1
ATOM 1621 N N . THR A 1 220 ? 29.979 -32.515 0.140 1.00 73.12 220 THR A N 1
ATOM 1622 C CA . THR A 1 220 ? 29.105 -31.344 0.165 1.00 73.12 220 THR A CA 1
ATOM 1623 C C . THR A 1 220 ? 28.673 -31.023 -1.261 1.00 73.12 220 THR A C 1
ATOM 1625 O O . THR A 1 220 ? 29.473 -30.546 -2.068 1.00 73.12 220 THR A O 1
ATOM 1628 N N . LYS A 1 221 ? 27.410 -31.302 -1.592 1.00 81.50 221 LYS A N 1
ATOM 1629 C CA . LYS A 1 221 ? 26.801 -30.877 -2.851 1.00 81.50 221 LYS A CA 1
ATOM 1630 C C . LYS A 1 221 ? 26.022 -29.596 -2.595 1.00 81.50 221 LYS A C 1
ATOM 1632 O O . LYS A 1 221 ? 25.017 -29.618 -1.891 1.00 81.50 221 LYS A O 1
ATOM 1637 N N . THR A 1 222 ? 26.452 -28.497 -3.201 1.00 87.62 222 THR A N 1
ATOM 1638 C CA . THR A 1 222 ? 25.701 -27.242 -3.157 1.00 87.62 222 THR A CA 1
ATOM 1639 C C . THR A 1 222 ? 24.445 -27.372 -4.018 1.00 87.62 222 THR A C 1
ATOM 1641 O O . THR A 1 222 ? 24.528 -27.500 -5.242 1.00 87.62 222 THR A O 1
ATOM 1644 N N . VAL A 1 223 ? 23.276 -27.352 -3.383 1.00 90.06 223 VAL A N 1
ATOM 1645 C CA . VAL A 1 223 ? 21.965 -27.300 -4.042 1.00 90.06 223 VAL A CA 1
ATOM 1646 C C . VAL A 1 223 ? 21.470 -25.865 -3.977 1.00 90.06 223 VAL A C 1
ATOM 1648 O O . VAL A 1 223 ? 21.635 -25.213 -2.949 1.00 90.06 223 VAL A O 1
ATOM 1651 N N . CYS A 1 224 ? 20.909 -25.357 -5.073 1.00 93.50 224 CYS A N 1
ATOM 1652 C CA . CYS A 1 224 ? 20.434 -23.985 -5.149 1.00 93.50 224 CYS A CA 1
ATOM 1653 C C . CYS A 1 224 ? 19.042 -23.926 -5.761 1.00 93.50 224 CYS A C 1
ATOM 1655 O O . CYS A 1 224 ? 18.868 -24.381 -6.890 1.00 93.50 224 CYS A O 1
ATOM 1657 N N . ASP A 1 225 ? 18.120 -23.263 -5.074 1.00 94.31 225 ASP A N 1
ATOM 1658 C CA . ASP A 1 225 ? 16.737 -23.102 -5.505 1.00 94.31 225 ASP A CA 1
ATOM 1659 C C . ASP A 1 225 ? 16.330 -21.628 -5.490 1.00 94.31 225 ASP A C 1
ATOM 1661 O O . ASP A 1 225 ? 16.836 -20.819 -4.704 1.00 94.31 225 ASP A O 1
ATOM 1665 N N . TRP A 1 226 ? 15.427 -21.276 -6.401 1.00 96.62 226 TRP A N 1
ATOM 1666 C CA . TRP A 1 226 ? 14.812 -19.954 -6.451 1.00 96.62 226 TRP A CA 1
ATOM 1667 C C . TRP A 1 226 ? 13.596 -19.898 -5.529 1.00 96.62 226 TRP A C 1
ATOM 1669 O O . TRP A 1 226 ? 12.807 -20.841 -5.473 1.00 96.62 226 TRP A O 1
ATOM 1679 N N . SER A 1 227 ? 13.408 -18.766 -4.856 1.00 95.44 227 SER A N 1
ATOM 1680 C CA . SER A 1 227 ? 12.146 -18.453 -4.190 1.00 95.44 227 SER A CA 1
ATOM 1681 C C . SER A 1 227 ? 11.019 -18.220 -5.205 1.00 95.44 227 SER A C 1
ATOM 1683 O O . SER A 1 227 ? 11.250 -18.034 -6.405 1.00 95.44 227 SER A O 1
ATOM 1685 N N . GLY A 1 228 ? 9.784 -18.145 -4.702 1.00 95.06 228 GLY A N 1
ATOM 1686 C CA . GLY A 1 228 ? 8.709 -17.463 -5.424 1.00 95.06 228 GLY A CA 1
ATOM 1687 C C . GLY A 1 228 ? 9.021 -15.974 -5.626 1.00 95.06 228 GLY A C 1
ATOM 1688 O O . GLY A 1 228 ? 9.961 -15.444 -5.025 1.00 95.06 228 GLY A O 1
ATOM 1689 N N . TRP A 1 229 ? 8.230 -15.317 -6.473 1.00 96.75 229 TRP A N 1
ATOM 1690 C CA . TRP A 1 229 ? 8.257 -13.860 -6.606 1.00 96.75 229 TRP A CA 1
ATOM 1691 C C . TRP A 1 229 ? 7.663 -13.202 -5.359 1.00 96.75 229 TRP A C 1
ATOM 1693 O O . TRP A 1 229 ? 6.662 -13.674 -4.817 1.00 96.75 229 TRP A O 1
ATOM 1703 N N . ILE A 1 230 ? 8.322 -12.148 -4.894 1.00 95.06 230 ILE A N 1
ATOM 1704 C CA . ILE A 1 230 ? 8.046 -11.428 -3.657 1.00 95.06 230 ILE A CA 1
ATOM 1705 C C . ILE A 1 230 ? 7.770 -9.972 -4.027 1.00 95.06 230 ILE A C 1
ATOM 1707 O O . ILE A 1 230 ? 8.627 -9.312 -4.612 1.00 95.06 230 ILE A O 1
ATOM 1711 N N . ASP A 1 231 ? 6.565 -9.531 -3.682 1.00 93.94 231 ASP A N 1
ATOM 1712 C CA . ASP A 1 231 ? 6.034 -8.176 -3.842 1.00 93.94 231 ASP A CA 1
ATOM 1713 C C . ASP A 1 231 ? 5.430 -7.776 -2.488 1.00 93.94 231 ASP A C 1
ATOM 1715 O O . ASP A 1 231 ? 4.310 -8.173 -2.139 1.00 93.94 231 ASP A O 1
ATOM 1719 N N . SER A 1 232 ? 6.244 -7.128 -1.662 1.00 86.19 232 SER A N 1
ATOM 1720 C CA . SER A 1 232 ? 5.953 -6.770 -0.274 1.00 86.19 232 SER A CA 1
ATOM 1721 C C . SER A 1 232 ? 5.806 -5.263 -0.058 1.00 86.19 232 SER A C 1
ATOM 1723 O O . SER A 1 232 ? 5.187 -4.848 0.926 1.00 86.19 232 SER A O 1
ATOM 1725 N N . HIS A 1 233 ? 6.345 -4.444 -0.956 1.00 83.69 233 HIS A N 1
ATOM 1726 C CA . HIS A 1 233 ? 6.353 -2.996 -0.892 1.00 83.69 233 HIS A CA 1
ATOM 1727 C C . HIS A 1 233 ? 5.785 -2.401 -2.186 1.00 83.69 233 HIS A C 1
ATOM 1729 O O . HIS A 1 233 ? 5.911 -2.967 -3.255 1.00 83.69 233 HIS A O 1
ATOM 1735 N N . TYR A 1 234 ? 5.149 -1.231 -2.078 1.00 86.94 234 TYR A N 1
ATOM 1736 C CA . TYR A 1 234 ? 4.513 -0.570 -3.215 1.00 86.94 234 TYR A CA 1
ATOM 1737 C C . TYR A 1 234 ? 4.934 0.904 -3.293 1.00 86.94 234 TYR A C 1
ATOM 1739 O O . TYR A 1 234 ? 4.976 1.589 -2.262 1.00 86.94 234 TYR A O 1
ATOM 1747 N N . PRO A 1 235 ? 5.208 1.442 -4.494 1.00 85.38 235 PRO A N 1
ATOM 1748 C CA . PRO A 1 235 ? 5.606 2.836 -4.655 1.00 85.38 235 PRO A CA 1
ATOM 1749 C C . PRO A 1 235 ? 4.483 3.829 -4.312 1.00 85.38 235 PRO A C 1
ATOM 1751 O O . PRO A 1 235 ? 3.362 3.736 -4.808 1.00 85.38 235 PRO A O 1
ATOM 1754 N N . THR A 1 236 ? 4.799 4.833 -3.481 1.00 77.50 236 THR A N 1
ATOM 1755 C CA . THR A 1 236 ? 3.882 5.910 -3.041 1.00 77.50 236 THR A CA 1
ATOM 1756 C C . THR A 1 236 ? 4.370 7.294 -3.480 1.00 77.50 236 THR A C 1
ATOM 1758 O O . THR A 1 236 ? 5.568 7.515 -3.604 1.00 77.50 236 THR A O 1
ATOM 1761 N N . ILE A 1 237 ? 3.464 8.255 -3.707 1.00 64.12 237 ILE A N 1
ATOM 1762 C CA . ILE A 1 237 ? 3.774 9.519 -4.412 1.00 64.12 237 ILE A CA 1
ATOM 1763 C C . ILE A 1 237 ? 4.606 10.524 -3.580 1.00 64.12 237 ILE A C 1
ATOM 1765 O O . ILE A 1 237 ? 5.385 11.270 -4.162 1.00 64.12 237 ILE A O 1
ATOM 1769 N N . GLU A 1 238 ? 4.479 10.570 -2.248 1.00 60.09 238 GLU A N 1
ATOM 1770 C CA . GLU A 1 238 ? 4.999 11.713 -1.465 1.00 60.09 238 GLU A CA 1
ATOM 1771 C C . GLU A 1 238 ? 6.523 11.736 -1.265 1.00 60.09 238 GLU A C 1
ATOM 1773 O O . GLU A 1 238 ? 7.148 12.775 -1.444 1.00 60.09 238 GLU A O 1
ATOM 1778 N N . THR A 1 239 ? 7.142 10.618 -0.888 1.00 55.75 239 THR A N 1
ATOM 1779 C CA . THR A 1 239 ? 8.604 10.512 -0.648 1.00 55.75 239 THR A CA 1
ATOM 1780 C C . THR A 1 239 ? 9.123 9.080 -0.831 1.00 55.75 239 THR A C 1
ATOM 1782 O O . THR A 1 239 ? 10.251 8.753 -0.456 1.00 55.75 239 THR A O 1
ATOM 1785 N N . GLY A 1 240 ? 8.279 8.213 -1.393 1.00 76.44 240 GLY A N 1
ATOM 1786 C CA . GLY A 1 240 ? 8.486 6.779 -1.439 1.00 76.44 240 GLY A CA 1
ATOM 1787 C C . GLY A 1 240 ? 9.381 6.310 -2.579 1.00 76.44 240 GLY A C 1
ATOM 1788 O O . GLY A 1 240 ? 10.243 7.007 -3.117 1.00 76.44 240 GLY A O 1
ATOM 1789 N N . GLY A 1 241 ? 9.180 5.056 -2.911 1.00 90.12 241 GLY A N 1
ATOM 1790 C CA . GLY A 1 241 ? 9.936 4.297 -3.882 1.00 90.12 241 GLY A CA 1
ATOM 1791 C C . GLY A 1 241 ? 9.456 2.866 -3.794 1.00 90.12 241 GLY A C 1
ATOM 1792 O O . GLY A 1 241 ? 8.479 2.604 -3.097 1.00 90.12 241 GLY A O 1
ATOM 1793 N N . ASP A 1 242 ? 10.142 1.958 -4.456 1.00 93.44 242 ASP A N 1
ATOM 1794 C CA . ASP A 1 242 ? 9.860 0.547 -4.295 1.00 93.44 242 ASP A CA 1
ATOM 1795 C C . ASP A 1 242 ? 11.047 -0.193 -3.671 1.00 93.44 242 ASP A C 1
ATOM 1797 O O . ASP A 1 242 ? 12.198 0.022 -4.061 1.00 93.44 242 ASP A O 1
ATOM 1801 N N . TYR A 1 243 ? 10.779 -0.994 -2.638 1.00 93.81 243 TYR A N 1
ATOM 1802 C CA . TYR A 1 243 ? 11.785 -1.469 -1.686 1.00 93.81 243 TYR A CA 1
ATOM 1803 C C . TYR A 1 243 ? 11.585 -2.934 -1.303 1.00 93.81 243 TYR A C 1
ATOM 1805 O O . TYR A 1 243 ? 11.417 -3.266 -0.121 1.00 93.81 243 TYR A O 1
ATOM 1813 N N . GLU A 1 244 ? 11.734 -3.819 -2.283 1.00 95.06 244 GLU A N 1
ATOM 1814 C CA . GLU A 1 244 ? 11.887 -5.258 -2.059 1.00 95.06 244 GLU A CA 1
ATOM 1815 C C . GLU A 1 244 ? 13.289 -5.592 -1.528 1.00 95.06 244 GLU A C 1
ATOM 1817 O O . GLU A 1 244 ? 14.093 -6.293 -2.152 1.00 95.06 244 GLU A O 1
ATOM 1822 N N . THR A 1 245 ? 13.636 -5.032 -0.369 1.00 94.62 245 THR A N 1
ATOM 1823 C CA . THR A 1 245 ? 14.935 -5.291 0.250 1.00 94.62 245 THR A CA 1
ATOM 1824 C C . THR A 1 245 ? 14.926 -6.608 1.010 1.00 94.62 245 THR A C 1
ATOM 1826 O O . THR A 1 245 ? 13.937 -6.974 1.644 1.00 94.62 245 THR A O 1
ATOM 1829 N N . ILE A 1 246 ? 16.067 -7.298 1.029 1.00 94.06 246 ILE A N 1
ATOM 1830 C CA . ILE A 1 246 ? 16.230 -8.560 1.775 1.00 94.06 246 ILE A CA 1
ATOM 1831 C C . ILE A 1 246 ? 15.868 -8.383 3.260 1.00 94.06 246 ILE A C 1
ATOM 1833 O O . ILE A 1 246 ? 15.301 -9.281 3.880 1.00 94.06 246 ILE A O 1
ATOM 1837 N N . GLU A 1 247 ? 16.162 -7.216 3.836 1.00 91.75 247 GLU A N 1
ATOM 1838 C CA . GLU A 1 247 ? 15.801 -6.890 5.216 1.00 91.75 247 GLU A CA 1
ATOM 1839 C C . GLU A 1 247 ? 14.284 -6.722 5.401 1.00 91.75 247 GLU A C 1
ATOM 1841 O O . GLU A 1 247 ? 13.720 -7.297 6.334 1.00 91.75 247 GLU A O 1
ATOM 1846 N N . ASN A 1 248 ? 13.613 -5.976 4.515 1.00 89.50 248 ASN A N 1
ATOM 1847 C CA . ASN A 1 248 ? 12.162 -5.762 4.580 1.00 89.50 248 ASN A CA 1
ATOM 1848 C C . ASN A 1 248 ? 11.382 -7.066 4.390 1.00 89.50 248 ASN A C 1
ATOM 1850 O O . ASN A 1 248 ? 10.424 -7.326 5.120 1.00 89.50 248 ASN A O 1
ATOM 1854 N N . ILE A 1 249 ? 11.833 -7.913 3.466 1.00 92.12 249 ILE A N 1
ATOM 1855 C CA . ILE A 1 249 ? 11.228 -9.219 3.189 1.00 92.12 249 ILE A CA 1
ATOM 1856 C C . ILE A 1 249 ? 11.275 -10.102 4.443 1.00 92.12 249 ILE A C 1
ATOM 1858 O O . ILE A 1 249 ? 10.250 -10.644 4.861 1.00 92.12 249 ILE A O 1
ATOM 1862 N N . ARG A 1 250 ? 12.427 -10.161 5.125 1.00 91.62 250 ARG A N 1
ATOM 1863 C CA . ARG A 1 250 ? 12.563 -10.896 6.395 1.00 91.62 250 ARG A CA 1
ATOM 1864 C C . ARG A 1 250 ? 11.698 -10.312 7.509 1.00 91.62 250 ARG A C 1
ATOM 1866 O O . ARG A 1 250 ? 11.074 -11.065 8.251 1.00 91.62 250 ARG A O 1
ATOM 1873 N N . LYS A 1 251 ? 11.631 -8.980 7.633 1.00 88.94 251 LYS A N 1
ATOM 1874 C CA . LYS A 1 251 ? 10.766 -8.305 8.623 1.00 88.94 251 LYS A CA 1
ATOM 1875 C C . LYS A 1 251 ? 9.282 -8.587 8.392 1.00 88.94 251 LYS A C 1
ATOM 1877 O O . LYS A 1 251 ? 8.526 -8.636 9.357 1.00 88.94 251 LYS A O 1
ATOM 1882 N N . SER A 1 252 ? 8.891 -8.816 7.142 1.00 84.94 252 SER A N 1
ATOM 1883 C CA . SER A 1 252 ? 7.521 -9.164 6.751 1.00 84.94 252 SER A CA 1
ATOM 1884 C C . SER A 1 252 ? 7.172 -10.636 7.012 1.00 84.94 252 SER A C 1
ATOM 1886 O O . SER A 1 252 ? 6.052 -11.059 6.743 1.00 84.94 252 SER A O 1
ATOM 1888 N N . GLY A 1 253 ? 8.110 -11.423 7.555 1.00 89.38 253 GLY A N 1
ATOM 1889 C CA . GLY A 1 253 ? 7.898 -12.825 7.915 1.00 89.38 253 GLY A CA 1
ATOM 1890 C C . GLY A 1 253 ? 8.090 -13.812 6.763 1.00 89.38 253 GLY A C 1
ATOM 1891 O O . GLY A 1 253 ? 7.748 -14.983 6.913 1.00 89.38 253 GLY A O 1
ATOM 1892 N N . ILE A 1 254 ? 8.637 -13.368 5.628 1.00 88.06 254 ILE A N 1
ATOM 1893 C CA . ILE A 1 254 ? 8.976 -14.248 4.508 1.00 88.06 254 ILE A CA 1
ATOM 1894 C C . ILE A 1 254 ? 10.359 -14.849 4.775 1.00 88.06 254 ILE A C 1
ATOM 1896 O O . ILE A 1 254 ? 11.354 -14.127 4.888 1.00 88.06 254 ILE A O 1
ATOM 1900 N N . ASP A 1 255 ? 10.416 -16.177 4.883 1.00 89.50 255 ASP A N 1
ATOM 1901 C CA . ASP A 1 255 ? 11.665 -16.898 5.116 1.00 89.50 255 ASP A CA 1
ATOM 1902 C C . ASP A 1 255 ? 12.481 -17.003 3.820 1.00 89.50 255 ASP A C 1
ATOM 1904 O O . ASP A 1 255 ? 12.063 -17.611 2.834 1.00 89.50 255 ASP A O 1
ATOM 1908 N N . ILE A 1 256 ? 13.656 -16.378 3.829 1.00 92.88 256 ILE A N 1
ATOM 1909 C CA . ILE A 1 256 ? 14.645 -16.410 2.752 1.00 92.88 256 ILE A CA 1
ATOM 1910 C C . ILE A 1 256 ? 16.029 -16.607 3.367 1.00 92.88 256 ILE A C 1
ATOM 1912 O O . ILE A 1 256 ? 16.311 -16.123 4.466 1.00 92.88 256 ILE A O 1
ATOM 1916 N N . CYS A 1 257 ? 16.926 -17.280 2.646 1.00 91.31 257 CYS A N 1
ATOM 1917 C CA . CYS A 1 257 ? 18.263 -17.592 3.148 1.00 91.31 257 CYS A CA 1
ATOM 1918 C C . CYS A 1 257 ? 19.040 -16.352 3.613 1.00 91.31 257 CYS A C 1
ATOM 1920 O O . CYS A 1 257 ? 18.867 -15.245 3.094 1.00 91.31 257 CYS A O 1
ATOM 1922 N N . SER A 1 258 ? 19.962 -16.561 4.559 1.00 89.81 258 SER A N 1
ATOM 1923 C CA . SER A 1 258 ? 20.794 -15.514 5.170 1.00 89.81 258 SER A CA 1
ATOM 1924 C C . SER A 1 258 ? 21.595 -14.689 4.160 1.00 89.81 258 SER A C 1
ATOM 1926 O O . SER A 1 258 ? 21.781 -13.487 4.367 1.00 89.81 258 SER A O 1
ATOM 1928 N N . GLN A 1 259 ? 22.020 -15.296 3.053 1.00 91.00 259 GLN A N 1
ATOM 1929 C CA . GLN A 1 259 ? 22.703 -14.602 1.971 1.00 91.00 259 GLN A CA 1
ATOM 1930 C C . GLN A 1 259 ? 22.266 -15.186 0.621 1.00 91.00 259 GLN A C 1
ATOM 1932 O O . GLN A 1 259 ? 22.707 -16.279 0.258 1.00 91.00 259 GLN A O 1
ATOM 1937 N N . PRO A 1 260 ? 21.391 -14.485 -0.119 1.00 95.75 260 PRO A N 1
ATOM 1938 C CA . PRO A 1 260 ? 21.079 -14.834 -1.495 1.00 95.75 260 PRO A CA 1
ATOM 1939 C C . PRO A 1 260 ? 22.345 -14.876 -2.346 1.00 95.75 260 PRO A C 1
ATOM 1941 O O . PRO A 1 260 ? 23.177 -13.970 -2.284 1.00 95.75 260 PRO A O 1
ATOM 1944 N N . LYS A 1 261 ? 22.483 -15.920 -3.162 1.00 95.69 261 LYS A N 1
ATOM 1945 C CA . LYS A 1 261 ? 23.573 -16.014 -4.137 1.00 95.69 261 LYS A CA 1
ATOM 1946 C C . LYS A 1 261 ? 23.291 -15.133 -5.347 1.00 95.69 261 LYS A C 1
ATOM 1948 O O . LYS A 1 261 ? 24.187 -14.462 -5.847 1.00 95.69 261 LYS A O 1
ATOM 1953 N N . GLU A 1 262 ? 22.040 -15.136 -5.791 1.00 96.88 262 GLU A N 1
ATOM 1954 C CA . GLU A 1 262 ? 21.545 -14.338 -6.908 1.00 96.88 262 GLU A CA 1
ATOM 1955 C C . GLU A 1 262 ? 20.195 -13.716 -6.550 1.00 96.88 262 GLU A C 1
ATOM 1957 O O . GLU A 1 262 ? 19.483 -14.199 -5.666 1.00 96.88 262 GLU A O 1
ATOM 1962 N N . VAL A 1 263 ? 19.855 -12.639 -7.250 1.00 97.56 263 VAL A N 1
ATOM 1963 C CA . VAL A 1 263 ? 18.539 -12.011 -7.208 1.00 97.56 263 VAL A CA 1
ATOM 1964 C C . VAL A 1 263 ? 18.112 -11.721 -8.637 1.00 97.56 263 VAL A C 1
ATOM 1966 O O . VAL A 1 263 ? 18.934 -11.326 -9.465 1.00 97.56 263 VAL A O 1
ATOM 1969 N N . GLU A 1 264 ? 16.832 -11.900 -8.906 1.00 97.69 264 GLU A N 1
ATOM 1970 C CA . GLU A 1 264 ? 16.191 -11.376 -10.100 1.00 97.69 264 GLU A CA 1
ATOM 1971 C C . GLU A 1 264 ? 15.128 -10.379 -9.684 1.00 97.69 264 GLU A C 1
ATOM 1973 O O . GLU A 1 264 ? 14.410 -10.607 -8.710 1.00 97.69 264 GLU A O 1
ATOM 1978 N N . CYS A 1 265 ? 15.024 -9.295 -10.443 1.00 97.25 265 CYS A N 1
ATOM 1979 C CA . CYS A 1 265 ? 14.007 -8.284 -10.240 1.00 97.25 265 CYS A CA 1
ATOM 1980 C C . CYS A 1 265 ? 13.318 -7.974 -11.564 1.00 97.25 265 CYS A C 1
ATOM 1982 O O . CYS A 1 265 ? 13.975 -7.910 -12.606 1.00 97.25 265 CYS A O 1
ATOM 1984 N N . ARG A 1 266 ? 12.006 -7.761 -11.518 1.00 96.50 266 ARG A N 1
ATOM 1985 C CA . ARG A 1 266 ? 11.202 -7.398 -12.689 1.00 96.50 266 ARG A CA 1
ATOM 1986 C C . ARG A 1 266 ? 10.059 -6.484 -12.292 1.00 96.50 266 ARG A C 1
ATOM 1988 O O . ARG A 1 266 ? 9.658 -6.482 -11.132 1.00 96.50 266 ARG A O 1
ATOM 1995 N N . ALA A 1 267 ? 9.541 -5.722 -13.247 1.00 95.69 267 ALA A N 1
ATOM 1996 C CA . ALA A 1 267 ? 8.269 -5.044 -13.051 1.00 95.69 267 ALA A CA 1
ATOM 1997 C C . ALA A 1 267 ? 7.144 -6.085 -13.083 1.00 95.69 267 ALA A C 1
ATOM 1999 O O . ALA A 1 267 ? 7.151 -6.980 -13.927 1.00 95.69 267 ALA A O 1
ATOM 2000 N N . LYS A 1 268 ? 6.187 -5.978 -12.162 1.00 92.88 268 LYS A N 1
ATOM 2001 C CA . LYS A 1 268 ? 5.108 -6.963 -12.022 1.00 92.88 268 LYS A CA 1
ATOM 2002 C C . LYS A 1 268 ? 4.141 -6.955 -13.203 1.00 92.88 268 LYS A C 1
ATOM 2004 O O . LYS A 1 268 ? 3.769 -8.011 -13.707 1.00 92.88 268 LYS A O 1
ATOM 2009 N N . ASP A 1 269 ? 3.779 -5.759 -13.659 1.00 87.62 269 ASP A N 1
ATOM 2010 C CA . ASP A 1 269 ? 2.742 -5.550 -14.677 1.00 87.62 269 ASP A CA 1
ATOM 2011 C C . ASP A 1 269 ? 3.308 -5.129 -16.046 1.00 87.62 269 ASP A C 1
ATOM 2013 O O . ASP A 1 269 ? 2.556 -4.736 -16.938 1.00 87.62 269 ASP A O 1
ATOM 2017 N N . ILE A 1 270 ? 4.634 -5.176 -16.222 1.00 88.25 270 ILE A N 1
ATOM 2018 C CA . ILE A 1 270 ? 5.304 -4.765 -17.461 1.00 88.25 270 ILE A CA 1
ATOM 2019 C C . ILE A 1 270 ? 6.268 -5.864 -17.897 1.00 88.25 270 ILE A C 1
ATOM 2021 O O . ILE A 1 270 ? 7.254 -6.144 -17.217 1.00 88.25 270 ILE A O 1
ATOM 2025 N N . ASP A 1 271 ? 6.000 -6.449 -19.063 1.00 90.06 271 ASP A N 1
ATOM 2026 C CA . ASP A 1 271 ? 6.857 -7.463 -19.681 1.00 90.06 271 ASP A CA 1
ATOM 2027 C C . ASP A 1 271 ? 8.016 -6.797 -20.440 1.00 90.06 271 ASP A C 1
ATOM 2029 O O . ASP A 1 271 ? 8.033 -6.713 -21.667 1.00 90.06 271 ASP A O 1
ATOM 2033 N N . ALA A 1 272 ? 8.947 -6.223 -19.678 1.00 89.69 272 ALA A N 1
ATOM 2034 C CA . ALA A 1 272 ? 10.163 -5.590 -20.177 1.00 89.69 272 ALA A CA 1
ATOM 2035 C C . ALA A 1 272 ? 11.312 -5.777 -19.179 1.00 89.69 272 ALA A C 1
ATOM 2037 O O . ALA A 1 272 ? 11.103 -5.902 -17.967 1.00 89.69 272 ALA A O 1
ATOM 2038 N N . SER A 1 273 ? 12.549 -5.775 -19.673 1.00 92.25 273 SER A N 1
ATOM 2039 C CA . SER A 1 273 ? 13.732 -5.845 -18.814 1.00 92.25 273 SER A CA 1
ATOM 2040 C C . SER A 1 273 ? 13.933 -4.546 -18.027 1.00 92.25 273 SER A C 1
ATOM 2042 O O . SER A 1 273 ? 13.542 -3.464 -18.463 1.00 92.25 273 SER A O 1
ATOM 2044 N N . LEU A 1 274 ? 14.621 -4.619 -16.882 1.00 92.25 274 LEU A N 1
ATOM 2045 C CA . LEU A 1 274 ? 14.908 -3.432 -16.060 1.00 92.25 274 LEU A CA 1
ATOM 2046 C C . LEU A 1 274 ? 15.605 -2.309 -16.844 1.00 92.25 274 LEU A C 1
ATOM 2048 O O . LEU A 1 274 ? 15.350 -1.136 -16.588 1.00 92.25 274 LEU A O 1
ATOM 2052 N N . ALA A 1 275 ? 16.467 -2.670 -17.799 1.00 89.81 275 ALA A N 1
ATOM 2053 C CA . ALA A 1 275 ? 17.185 -1.712 -18.632 1.00 89.81 275 ALA A CA 1
ATOM 2054 C C . ALA A 1 275 ? 16.254 -0.968 -19.607 1.00 89.81 275 ALA A C 1
ATOM 2056 O O . ALA A 1 275 ? 16.459 0.215 -19.865 1.00 89.81 275 ALA A O 1
ATOM 2057 N N . GLU A 1 276 ? 15.221 -1.639 -20.119 1.00 90.12 276 GLU A N 1
ATOM 2058 C CA . GLU A 1 276 ? 14.244 -1.066 -21.055 1.00 90.12 276 GLU A CA 1
ATOM 2059 C C . GLU A 1 276 ? 13.225 -0.160 -20.356 1.00 90.12 276 GLU A C 1
ATOM 2061 O O . GLU A 1 276 ? 12.691 0.758 -20.973 1.00 90.12 276 GLU A O 1
ATOM 2066 N N . LEU A 1 277 ? 12.987 -0.369 -19.057 1.00 89.81 277 LEU A N 1
ATOM 2067 C CA . LEU A 1 277 ? 12.054 0.437 -18.262 1.00 89.81 277 LEU A CA 1
ATOM 2068 C C . LEU A 1 277 ? 12.517 1.887 -18.048 1.00 89.81 277 LEU A C 1
ATOM 2070 O O . LEU A 1 277 ? 11.711 2.726 -17.645 1.00 89.81 277 LEU A O 1
ATOM 2074 N N . GLY A 1 278 ? 13.800 2.187 -18.273 1.00 88.81 278 GLY A N 1
ATOM 2075 C CA . GLY A 1 278 ? 14.343 3.541 -18.139 1.00 88.81 278 GLY A CA 1
ATOM 2076 C C . GLY A 1 278 ? 14.300 4.100 -16.710 1.00 88.81 278 GLY A C 1
ATOM 2077 O O . GLY A 1 278 ? 14.283 5.319 -16.533 1.00 88.81 278 GLY A O 1
ATOM 2078 N N . GLN A 1 279 ? 14.260 3.232 -15.689 1.00 91.81 279 GLN A N 1
ATOM 2079 C CA . GLN A 1 279 ? 14.244 3.625 -14.278 1.00 91.81 279 GLN A CA 1
ATOM 2080 C C . GLN A 1 279 ? 15.571 3.347 -13.564 1.00 91.81 279 GLN A C 1
ATOM 2082 O O . GLN A 1 279 ? 16.266 2.381 -13.874 1.00 91.81 279 GLN A O 1
ATOM 2087 N N . ASN A 1 280 ? 15.911 4.177 -12.572 1.00 93.69 280 ASN A N 1
ATOM 2088 C CA . ASN A 1 280 ? 17.125 4.028 -11.779 1.00 93.69 280 ASN A CA 1
ATOM 2089 C C . ASN A 1 280 ? 16.876 3.025 -10.649 1.00 93.69 280 ASN A C 1
ATOM 2091 O O . ASN A 1 280 ? 16.594 3.385 -9.508 1.00 93.69 280 ASN A O 1
ATOM 2095 N N . VAL A 1 281 ? 16.983 1.740 -10.988 1.00 95.25 281 VAL A N 1
ATOM 2096 C CA . VAL A 1 281 ? 16.708 0.629 -10.073 1.00 95.25 281 VAL A CA 1
ATOM 2097 C C . VAL A 1 281 ? 17.995 -0.091 -9.706 1.00 95.25 281 VAL A C 1
ATOM 2099 O O . VAL A 1 281 ? 18.756 -0.538 -10.564 1.00 95.25 281 VAL A O 1
ATOM 2102 N N . LYS A 1 282 ? 18.224 -0.269 -8.407 1.00 96.62 282 LYS A N 1
ATOM 2103 C CA . LYS A 1 282 ? 19.291 -1.121 -7.889 1.00 96.62 282 LYS A CA 1
ATOM 2104 C C . LYS A 1 282 ? 18.722 -2.507 -7.610 1.00 96.62 282 LYS A C 1
ATOM 2106 O O . LYS A 1 282 ? 17.890 -2.640 -6.728 1.00 96.62 282 LYS A O 1
ATOM 2111 N N . CYS A 1 283 ? 19.220 -3.527 -8.304 1.00 97.06 283 CYS A N 1
ATOM 2112 C CA . CYS A 1 283 ? 18.851 -4.933 -8.114 1.00 97.06 283 CYS A CA 1
ATOM 2113 C C . CYS A 1 283 ? 20.128 -5.764 -7.898 1.00 97.06 283 CYS A C 1
ATOM 2115 O O . CYS A 1 283 ? 20.928 -5.902 -8.820 1.00 97.06 283 CYS A O 1
ATOM 2117 N N . ASN A 1 284 ? 20.396 -6.245 -6.676 1.00 97.00 284 ASN A N 1
ATOM 2118 C CA . ASN A 1 284 ? 21.546 -7.130 -6.397 1.00 97.00 284 ASN A CA 1
ATOM 2119 C C . ASN A 1 284 ? 21.359 -7.985 -5.123 1.00 97.00 284 ASN A C 1
ATOM 2121 O O . ASN A 1 284 ? 20.580 -7.602 -4.249 1.00 97.00 284 ASN A O 1
ATOM 2125 N N . PRO A 1 285 ? 22.094 -9.108 -4.971 1.00 95.69 285 PRO A N 1
ATOM 2126 C CA . PRO A 1 285 ? 21.819 -10.105 -3.928 1.00 95.69 285 PRO A CA 1
ATOM 2127 C C . PRO A 1 285 ? 22.021 -9.610 -2.491 1.00 95.69 285 PRO A C 1
ATOM 2129 O O . PRO A 1 285 ? 21.431 -10.154 -1.561 1.00 95.69 285 PRO A O 1
ATOM 2132 N N . SER A 1 286 ? 22.842 -8.574 -2.297 1.00 93.06 286 SER A N 1
ATOM 2133 C CA . SER A 1 286 ? 23.159 -8.044 -0.968 1.00 93.06 286 SER A CA 1
ATOM 2134 C C . SER A 1 286 ? 22.049 -7.168 -0.396 1.00 93.06 286 SER A C 1
ATOM 2136 O O . SER A 1 286 ? 21.868 -7.135 0.817 1.00 93.06 286 SER A O 1
ATOM 2138 N N . VAL A 1 287 ? 21.335 -6.428 -1.250 1.00 94.62 287 VAL A N 1
ATOM 2139 C CA . VAL A 1 287 ? 20.306 -5.469 -0.809 1.00 94.62 287 VAL A CA 1
ATOM 2140 C C . VAL A 1 287 ? 18.897 -5.861 -1.236 1.00 94.62 287 VAL A C 1
ATOM 2142 O O . VAL A 1 287 ? 17.958 -5.478 -0.551 1.00 94.62 287 VAL A O 1
ATOM 2145 N N . GLY A 1 288 ? 18.738 -6.633 -2.313 1.00 95.88 288 GLY A N 1
ATOM 2146 C CA . GLY A 1 288 ? 17.456 -6.870 -2.979 1.00 95.88 288 GLY A CA 1
ATOM 2147 C C . GLY A 1 288 ? 17.215 -5.831 -4.072 1.00 95.88 288 GLY A C 1
ATOM 2148 O O . GLY A 1 288 ? 18.150 -5.494 -4.812 1.00 95.88 288 GLY A O 1
ATOM 2149 N N . LEU A 1 289 ? 15.987 -5.316 -4.149 1.00 97.00 289 LEU A N 1
ATOM 2150 C CA . LEU A 1 289 ? 15.620 -4.210 -5.028 1.00 97.00 289 LEU A CA 1
ATOM 2151 C C . LEU A 1 289 ? 15.385 -2.913 -4.254 1.00 97.00 289 LEU A C 1
ATOM 2153 O O . LEU A 1 289 ? 14.758 -2.890 -3.198 1.00 97.00 289 LEU A O 1
ATOM 2157 N N . ILE A 1 290 ? 15.919 -1.827 -4.807 1.00 96.12 290 ILE A N 1
ATOM 2158 C CA . ILE A 1 290 ? 15.704 -0.462 -4.344 1.00 96.12 290 ILE A CA 1
ATOM 2159 C C . ILE A 1 290 ? 15.453 0.408 -5.571 1.00 96.12 290 ILE A C 1
ATOM 2161 O O . ILE A 1 290 ? 16.315 0.524 -6.443 1.00 96.12 290 ILE A O 1
ATOM 2165 N N . CYS A 1 291 ? 14.301 1.058 -5.596 1.00 95.19 291 CYS A N 1
ATOM 2166 C CA . CYS A 1 291 ? 13.979 2.151 -6.492 1.00 95.19 291 CYS A CA 1
ATOM 2167 C C . CYS A 1 291 ? 13.529 3.340 -5.638 1.00 95.19 291 CYS A C 1
ATOM 2169 O O . CYS A 1 291 ? 12.692 3.178 -4.755 1.00 95.19 291 CYS A O 1
ATOM 2171 N N . HIS A 1 292 ? 14.067 4.535 -5.876 1.00 93.31 292 HIS A N 1
ATOM 2172 C CA . HIS A 1 292 ? 13.636 5.746 -5.177 1.00 93.31 292 HIS A CA 1
ATOM 2173 C C . HIS A 1 292 ? 12.949 6.692 -6.152 1.00 93.31 292 HIS A C 1
ATOM 2175 O O . HIS A 1 292 ? 13.554 7.071 -7.149 1.00 93.31 292 HIS A O 1
ATOM 2181 N N . ASN A 1 293 ? 11.757 7.193 -5.822 1.00 91.75 293 ASN A N 1
ATOM 2182 C CA . ASN A 1 293 ? 11.045 8.126 -6.705 1.00 91.75 293 ASN A CA 1
ATOM 2183 C C . ASN A 1 293 ? 11.858 9.389 -7.016 1.00 91.75 293 ASN A C 1
ATOM 2185 O O . ASN A 1 293 ? 11.837 9.888 -8.134 1.00 91.75 293 ASN A O 1
ATOM 2189 N N . LYS A 1 294 ? 12.631 9.881 -6.042 1.00 90.00 294 LYS A N 1
ATOM 2190 C CA . LYS A 1 294 ? 13.486 11.070 -6.200 1.00 90.00 294 LYS A CA 1
ATOM 2191 C C . LYS A 1 294 ? 14.574 10.910 -7.275 1.00 90.00 294 LYS A C 1
ATOM 2193 O O . LYS A 1 294 ? 15.064 11.913 -7.780 1.00 90.00 294 LYS A O 1
ATOM 2198 N N . ASP A 1 295 ? 14.962 9.671 -7.577 1.00 91.94 295 ASP A N 1
ATOM 2199 C CA . ASP A 1 295 ? 16.003 9.357 -8.556 1.00 91.94 295 ASP A CA 1
ATOM 2200 C C . ASP A 1 295 ? 15.387 9.123 -9.950 1.00 91.94 295 ASP A C 1
ATOM 2202 O O . ASP A 1 295 ? 16.110 8.875 -10.914 1.00 91.94 295 ASP A O 1
ATOM 2206 N N . GLN A 1 296 ? 14.058 9.215 -10.078 1.00 90.44 296 GLN A N 1
ATOM 2207 C CA . GLN A 1 296 ? 13.334 8.963 -11.315 1.00 90.44 296 GLN A CA 1
ATOM 2208 C C . GLN A 1 296 ? 13.109 10.230 -12.141 1.00 90.44 296 GLN A C 1
ATOM 2210 O O . GLN A 1 296 ? 12.778 11.293 -11.624 1.00 90.44 296 GLN A O 1
ATOM 2215 N N . GLY A 1 297 ? 13.266 10.087 -13.459 1.00 82.50 297 GLY A N 1
ATOM 2216 C CA . GLY A 1 297 ? 12.915 11.116 -14.434 1.00 82.50 297 GLY A CA 1
ATOM 2217 C C . GLY A 1 297 ? 11.427 11.074 -14.780 1.00 82.50 297 GLY A C 1
ATOM 2218 O O . GLY A 1 297 ? 10.575 11.486 -14.001 1.00 82.50 297 GLY A O 1
ATOM 2219 N N . THR A 1 298 ? 11.106 10.588 -15.981 1.00 73.62 298 THR A N 1
ATOM 2220 C CA . THR A 1 298 ? 9.719 10.399 -16.438 1.00 73.62 298 THR A CA 1
ATOM 2221 C C . THR A 1 298 ? 9.468 8.907 -16.691 1.00 73.62 298 THR A C 1
ATOM 2223 O O . THR A 1 298 ? 10.139 8.351 -17.557 1.00 73.62 298 THR A O 1
ATOM 2226 N N . PRO A 1 299 ? 8.528 8.250 -15.979 1.00 73.19 299 PRO A N 1
ATOM 2227 C CA . PRO A 1 299 ? 7.699 8.800 -14.904 1.00 73.19 299 PRO A CA 1
ATOM 2228 C C . PRO A 1 299 ? 8.508 9.074 -13.617 1.00 73.19 299 PRO A C 1
ATOM 2230 O O . PRO A 1 299 ? 9.470 8.356 -13.352 1.00 73.19 299 PRO A O 1
ATOM 2233 N N . PRO A 1 300 ? 8.100 10.057 -12.787 1.00 82.19 300 PRO A N 1
ATOM 2234 C CA . PRO A 1 300 ? 8.809 10.439 -11.554 1.00 82.19 300 PRO A CA 1
ATOM 2235 C C . PRO A 1 300 ? 8.568 9.474 -10.380 1.00 82.19 300 PRO A C 1
ATOM 2237 O O . PRO A 1 300 ? 8.931 9.759 -9.244 1.00 82.19 300 PRO A O 1
ATOM 2240 N N . ILE A 1 301 ? 7.901 8.348 -10.630 1.00 88.06 301 ILE A N 1
ATOM 2241 C CA . ILE A 1 301 ? 7.558 7.332 -9.637 1.00 88.06 301 ILE A CA 1
ATOM 2242 C C . ILE A 1 301 ? 8.082 5.984 -10.111 1.00 88.06 301 ILE A C 1
ATOM 2244 O O . ILE A 1 301 ? 7.979 5.668 -11.297 1.00 88.06 301 ILE A O 1
ATOM 2248 N N . CYS A 1 302 ? 8.632 5.204 -9.191 1.00 93.44 302 CYS A N 1
ATOM 2249 C CA . CYS A 1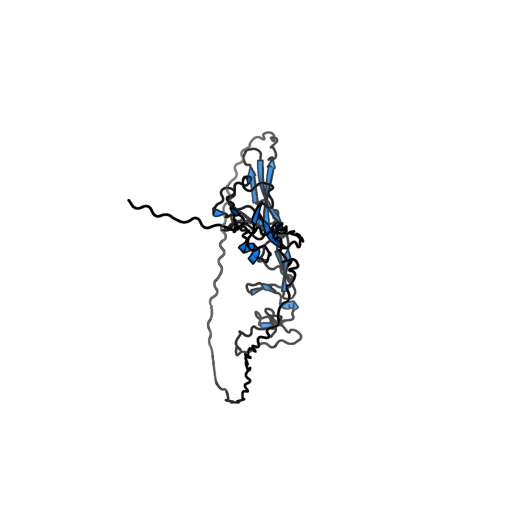 302 ? 9.024 3.823 -9.427 1.00 93.44 302 CYS A CA 1
ATOM 2250 C C . CYS A 1 302 ? 7.843 2.990 -9.940 1.00 93.44 302 CYS A C 1
ATOM 2252 O O . CYS A 1 302 ? 6.702 3.194 -9.521 1.00 93.44 302 CYS A O 1
ATOM 2254 N N . TYR A 1 303 ? 8.107 2.055 -10.848 1.00 93.19 303 TYR A N 1
ATOM 2255 C CA . TYR A 1 303 ? 7.154 0.994 -11.158 1.00 93.19 303 TYR A CA 1
ATOM 2256 C C . TYR A 1 303 ? 6.998 0.051 -9.960 1.00 93.19 303 TYR A C 1
ATOM 2258 O O . TYR A 1 303 ? 7.808 0.080 -9.035 1.00 93.19 303 TYR A O 1
ATOM 2266 N N . ASN A 1 304 ? 5.943 -0.767 -9.979 1.00 94.25 304 ASN A N 1
ATOM 2267 C CA . ASN A 1 304 ? 5.787 -1.847 -9.013 1.00 94.25 304 ASN A CA 1
ATOM 2268 C C . ASN A 1 304 ? 6.679 -3.019 -9.428 1.00 94.25 304 ASN A C 1
ATOM 2270 O O . ASN A 1 304 ? 6.453 -3.627 -10.482 1.00 94.25 304 ASN A O 1
ATOM 2274 N N . TYR A 1 305 ? 7.702 -3.297 -8.636 1.00 95.44 305 TYR A N 1
ATOM 2275 C CA . TYR A 1 305 ? 8.649 -4.366 -8.869 1.00 95.44 305 TYR A CA 1
ATOM 2276 C C . TYR A 1 305 ? 8.388 -5.538 -7.932 1.00 95.44 305 TYR A C 1
ATOM 2278 O O . TYR A 1 305 ? 7.840 -5.414 -6.850 1.00 95.44 305 TYR A O 1
ATOM 2286 N N . GLU A 1 306 ? 8.831 -6.707 -8.361 1.00 96.44 306 GLU A N 1
ATOM 2287 C CA . GLU A 1 306 ? 8.906 -7.887 -7.516 1.00 96.44 306 GLU A CA 1
ATOM 2288 C C . GLU A 1 306 ? 10.266 -8.549 -7.701 1.00 96.44 306 GLU A C 1
ATOM 2290 O O . GLU A 1 306 ? 10.911 -8.415 -8.754 1.00 96.44 306 GLU A O 1
ATOM 2295 N N . ILE A 1 307 ? 10.720 -9.265 -6.672 1.00 97.69 307 ILE A N 1
ATOM 2296 C CA . ILE A 1 307 ? 11.996 -9.977 -6.715 1.00 97.69 307 ILE A CA 1
ATOM 2297 C C . ILE A 1 307 ? 11.842 -11.454 -6.411 1.00 97.69 307 ILE A C 1
ATOM 2299 O O . ILE A 1 307 ? 10.929 -11.878 -5.712 1.00 97.69 307 ILE A O 1
ATOM 2303 N N . ARG A 1 308 ? 12.799 -12.249 -6.869 1.00 97.31 308 ARG A N 1
ATOM 2304 C CA . ARG A 1 308 ? 13.037 -13.593 -6.343 1.00 97.31 308 ARG A CA 1
ATOM 2305 C C . ARG A 1 308 ? 14.513 -13.771 -6.051 1.00 97.31 308 ARG A C 1
ATOM 2307 O O . ARG A 1 308 ? 15.362 -13.168 -6.706 1.00 97.31 308 ARG A O 1
ATOM 2314 N N . VAL A 1 309 ? 14.826 -14.594 -5.060 1.00 97.56 309 VAL A N 1
ATOM 2315 C CA . VAL A 1 309 ? 16.195 -14.830 -4.593 1.00 97.56 309 VAL A CA 1
ATOM 2316 C C . VAL A 1 309 ? 16.598 -16.276 -4.820 1.00 97.56 309 VAL A C 1
ATOM 2318 O O . VAL A 1 309 ? 15.790 -17.187 -4.641 1.00 97.56 309 VAL A O 1
ATOM 2321 N N . ARG A 1 310 ? 17.858 -16.498 -5.201 1.00 96.56 310 ARG A N 1
ATOM 2322 C CA . ARG A 1 310 ? 18.435 -17.838 -5.322 1.00 96.56 310 ARG A CA 1
ATOM 2323 C C . ARG A 1 310 ? 19.219 -18.165 -4.069 1.00 96.56 310 ARG A C 1
ATOM 2325 O O . ARG A 1 310 ? 20.248 -17.545 -3.791 1.00 96.56 310 ARG A O 1
ATOM 2332 N N . CYS A 1 311 ? 18.744 -19.153 -3.333 1.00 94.81 311 CYS A N 1
ATOM 2333 C CA . CYS A 1 311 ? 19.348 -19.608 -2.096 1.00 94.81 311 CYS A CA 1
ATOM 2334 C C . CYS A 1 311 ? 20.083 -20.915 -2.331 1.00 94.81 311 CYS A C 1
ATOM 2336 O O . CYS A 1 311 ? 19.552 -21.808 -2.981 1.00 94.81 311 CYS A O 1
ATOM 2338 N N . CYS A 1 312 ? 21.302 -21.020 -1.804 1.00 93.25 312 CYS A N 1
ATOM 2339 C CA . CYS A 1 312 ? 22.108 -22.227 -1.904 1.00 93.25 312 CYS A CA 1
ATOM 2340 C C . CYS A 1 312 ? 22.383 -22.798 -0.518 1.00 93.25 312 CYS A C 1
ATOM 2342 O O . CYS A 1 312 ? 22.728 -22.053 0.398 1.00 93.25 312 CYS A O 1
ATOM 2344 N N . ALA A 1 313 ? 22.266 -24.112 -0.390 1.00 88.25 313 ALA A N 1
ATOM 2345 C CA . ALA A 1 313 ? 22.631 -24.851 0.803 1.00 88.25 313 ALA A CA 1
ATOM 2346 C C . ALA A 1 313 ? 23.525 -26.028 0.416 1.00 88.25 313 ALA A C 1
ATOM 2348 O O . ALA A 1 313 ? 23.291 -26.704 -0.590 1.00 88.25 313 ALA A O 1
ATOM 2349 N N . ASP A 1 314 ? 24.549 -26.277 1.223 1.00 86.06 314 ASP A N 1
ATOM 2350 C CA . ASP A 1 314 ? 25.379 -27.460 1.068 1.00 86.06 314 ASP A CA 1
ATOM 2351 C C . ASP A 1 314 ? 24.667 -28.646 1.707 1.00 86.06 314 ASP A C 1
ATOM 2353 O O . ASP A 1 314 ? 24.453 -28.702 2.918 1.00 86.06 314 ASP A O 1
ATOM 2357 N N . VAL A 1 315 ? 24.271 -29.595 0.867 1.00 83.19 315 VAL A N 1
ATOM 2358 C CA . VAL A 1 315 ? 23.618 -30.824 1.294 1.00 83.19 315 VAL A CA 1
ATOM 2359 C C . VAL A 1 315 ? 24.656 -31.935 1.293 1.00 83.19 315 VAL A C 1
ATOM 2361 O O . VAL A 1 315 ? 25.363 -32.150 0.304 1.00 83.19 315 VAL A O 1
ATOM 2364 N N . CYS A 1 316 ? 24.742 -32.667 2.401 1.00 74.62 316 CYS A N 1
ATOM 2365 C CA . CYS A 1 316 ? 25.553 -33.874 2.455 1.00 74.62 316 CYS A CA 1
ATOM 2366 C C . CYS A 1 316 ? 24.910 -34.967 1.603 1.00 74.62 316 CYS A C 1
ATOM 2368 O O . CYS A 1 316 ? 23.828 -35.457 1.925 1.00 74.62 316 CYS A O 1
ATOM 2370 N N . SER A 1 317 ? 25.589 -35.364 0.526 1.00 66.94 317 SER A N 1
ATOM 2371 C CA . SER A 1 317 ? 25.268 -36.601 -0.185 1.00 66.94 317 SER A CA 1
ATOM 2372 C C . SER A 1 317 ? 26.146 -37.719 0.373 1.00 66.94 317 SER A C 1
ATOM 2374 O O . SER A 1 317 ? 27.372 -37.635 0.314 1.00 66.94 317 SER A O 1
ATOM 2376 N N . ASN A 1 318 ? 25.527 -38.765 0.925 1.00 60.56 318 ASN A N 1
ATOM 2377 C CA . ASN A 1 318 ? 26.228 -39.992 1.308 1.00 60.56 318 ASN A CA 1
ATOM 2378 C C . ASN A 1 318 ? 26.564 -40.798 0.045 1.00 60.56 318 ASN A C 1
ATOM 2380 O O . ASN A 1 318 ? 25.959 -41.835 -0.214 1.00 60.56 318 ASN A O 1
ATOM 2384 N N . GLU A 1 319 ? 27.515 -40.328 -0.760 1.00 56.03 319 GLU A N 1
ATOM 2385 C CA . GLU A 1 319 ? 28.159 -41.203 -1.736 1.00 56.03 319 GLU A CA 1
ATOM 2386 C C . GLU A 1 319 ? 29.313 -41.942 -1.062 1.00 56.03 319 GLU A C 1
ATOM 2388 O O . GLU A 1 319 ? 30.214 -41.348 -0.475 1.00 56.03 319 GLU A O 1
ATOM 2393 N N . THR A 1 320 ? 29.256 -43.273 -1.109 1.00 45.12 320 THR A N 1
ATOM 2394 C CA . THR A 1 320 ? 30.314 -44.138 -0.587 1.00 45.12 320 THR A CA 1
ATOM 2395 C C . THR A 1 320 ? 31.433 -44.204 -1.620 1.00 45.12 320 THR A C 1
ATOM 2397 O O . THR A 1 320 ? 31.385 -45.011 -2.544 1.00 45.12 320 THR A O 1
ATOM 2400 N N . THR A 1 321 ? 32.446 -43.351 -1.499 1.00 47.91 321 THR A N 1
ATOM 2401 C CA . THR A 1 321 ? 33.669 -43.472 -2.298 1.00 47.91 321 THR A CA 1
ATOM 2402 C C . THR A 1 321 ? 34.645 -44.426 -1.611 1.00 47.91 321 THR A C 1
ATOM 2404 O O . THR A 1 321 ? 35.307 -44.091 -0.631 1.00 47.91 321 THR A O 1
ATOM 2407 N N . THR A 1 322 ? 34.746 -45.653 -2.129 1.00 42.25 322 THR A N 1
ATOM 2408 C CA . THR A 1 322 ? 35.826 -46.591 -1.787 1.00 42.25 322 THR A CA 1
ATOM 2409 C C . THR A 1 322 ? 37.138 -46.098 -2.392 1.00 42.25 322 THR A C 1
ATOM 2411 O O . THR A 1 322 ? 37.455 -46.391 -3.545 1.00 42.25 322 THR A O 1
ATOM 2414 N N . THR A 1 323 ? 37.924 -45.352 -1.619 1.00 46.78 323 THR A N 1
ATOM 2415 C CA . THR A 1 323 ? 39.325 -45.085 -1.961 1.00 46.78 323 THR A CA 1
ATOM 2416 C C . THR A 1 323 ? 40.144 -46.328 -1.620 1.00 46.78 323 THR A C 1
ATOM 2418 O O . THR A 1 323 ? 40.463 -46.584 -0.462 1.00 46.78 323 THR A O 1
ATOM 2421 N N . SER A 1 324 ? 40.458 -47.135 -2.633 1.00 47.75 324 SER A N 1
ATOM 2422 C CA . SER A 1 324 ? 41.430 -48.221 -2.515 1.00 47.75 324 SER A CA 1
ATOM 2423 C C . SER A 1 324 ? 42.833 -47.617 -2.443 1.00 47.75 324 SER A C 1
ATOM 2425 O O . SER A 1 324 ? 43.424 -47.309 -3.479 1.00 47.75 324 SER A O 1
ATOM 2427 N N . GLU A 1 325 ? 43.391 -47.455 -1.241 1.00 50.19 325 GLU A N 1
ATOM 2428 C CA . GLU A 1 325 ? 44.827 -47.205 -1.103 1.00 50.19 325 GLU A CA 1
ATOM 2429 C C . GLU A 1 325 ? 45.599 -48.409 -1.662 1.00 50.19 325 GLU A C 1
ATOM 2431 O O . GLU A 1 325 ? 45.504 -49.535 -1.171 1.00 50.19 325 GLU A O 1
ATOM 2436 N N . ARG A 1 326 ? 46.348 -48.179 -2.747 1.00 48.22 326 ARG A N 1
ATOM 2437 C CA . ARG A 1 326 ? 47.313 -49.145 -3.277 1.00 48.22 326 ARG A CA 1
ATOM 2438 C C . ARG A 1 326 ? 48.380 -49.375 -2.199 1.00 48.22 326 ARG A C 1
ATOM 2440 O O . ARG A 1 326 ? 48.916 -48.381 -1.714 1.00 48.22 326 ARG A O 1
ATOM 2447 N N . PRO A 1 327 ? 48.737 -50.624 -1.844 1.00 41.12 327 PRO A N 1
ATOM 2448 C CA . PRO A 1 327 ? 49.773 -50.868 -0.849 1.00 41.12 327 PRO A CA 1
ATOM 2449 C C . PRO A 1 327 ? 51.077 -50.191 -1.278 1.00 41.12 327 PRO A C 1
ATOM 2451 O O . PRO A 1 327 ? 51.664 -50.530 -2.309 1.00 41.12 327 PRO A O 1
ATOM 2454 N N . THR A 1 328 ? 51.517 -49.210 -0.493 1.00 40.22 328 THR A N 1
ATOM 2455 C CA . THR A 1 328 ? 52.813 -48.557 -0.666 1.00 40.22 328 THR A CA 1
ATOM 2456 C C . THR A 1 328 ? 53.891 -49.552 -0.260 1.00 40.22 328 THR A C 1
ATOM 2458 O O . THR A 1 328 ? 54.079 -49.847 0.919 1.00 40.22 328 THR A O 1
ATOM 2461 N N . THR A 1 329 ? 54.590 -50.115 -1.244 1.00 40.03 329 THR A N 1
ATOM 2462 C CA . THR A 1 329 ? 55.782 -50.929 -1.006 1.00 40.03 329 THR A CA 1
ATOM 2463 C C . THR A 1 329 ? 56.869 -50.024 -0.428 1.00 40.03 329 THR A C 1
ATOM 2465 O O . THR A 1 329 ? 57.357 -49.124 -1.109 1.00 40.03 329 THR A O 1
ATOM 2468 N N . ILE A 1 330 ? 57.236 -50.235 0.837 1.00 48.12 330 ILE A N 1
ATOM 2469 C CA . ILE A 1 330 ? 58.384 -49.567 1.455 1.00 48.12 330 ILE A CA 1
ATOM 2470 C C . ILE A 1 330 ? 59.641 -50.152 0.802 1.00 48.12 330 ILE A C 1
ATOM 2472 O O . ILE A 1 330 ? 60.034 -51.279 1.096 1.00 48.12 330 ILE A O 1
ATOM 2476 N N . ILE A 1 331 ? 60.254 -49.405 -0.118 1.00 42.19 331 ILE A N 1
ATOM 2477 C CA . ILE A 1 331 ? 61.598 -49.708 -0.615 1.00 42.19 331 ILE A CA 1
ATOM 2478 C C . ILE A 1 331 ? 62.580 -49.121 0.394 1.00 42.19 331 ILE A C 1
ATOM 2480 O O . ILE A 1 331 ? 62.736 -47.906 0.499 1.00 42.19 331 ILE A O 1
ATOM 2484 N N . THR A 1 332 ? 63.239 -49.993 1.151 1.00 41.06 332 THR A N 1
ATOM 2485 C CA . THR A 1 332 ? 64.339 -49.626 2.042 1.00 41.06 332 THR A CA 1
ATOM 2486 C C . THR A 1 332 ? 65.559 -49.254 1.197 1.00 41.06 332 THR A C 1
ATOM 2488 O O . THR A 1 332 ? 66.352 -50.112 0.820 1.00 41.06 332 THR A O 1
ATOM 2491 N N . THR A 1 333 ? 65.721 -47.976 0.857 1.00 40.38 333 THR A N 1
ATOM 2492 C CA . THR A 1 333 ? 66.977 -47.461 0.292 1.00 40.38 333 THR A CA 1
ATOM 2493 C C . THR A 1 333 ? 67.985 -47.236 1.415 1.00 40.38 333 THR A C 1
ATOM 2495 O O . THR A 1 333 ? 67.821 -46.343 2.243 1.00 40.38 333 THR A O 1
ATOM 2498 N N . SER A 1 334 ? 69.037 -48.055 1.445 1.00 49.06 334 SER A N 1
ATOM 2499 C CA . SER A 1 334 ? 70.231 -47.839 2.262 1.00 49.06 334 SER A CA 1
ATOM 2500 C C . SER A 1 334 ? 71.050 -46.682 1.682 1.00 49.06 334 SER A C 1
ATOM 2502 O O . SER A 1 334 ? 71.718 -46.843 0.661 1.00 49.06 334 SER A O 1
ATOM 2504 N N . THR A 1 335 ? 70.997 -45.516 2.322 1.00 39.88 335 THR A N 1
ATOM 2505 C CA . THR A 1 335 ? 71.787 -44.342 1.932 1.00 39.88 335 THR A CA 1
ATOM 2506 C C . THR A 1 335 ? 73.172 -44.407 2.579 1.00 39.88 335 THR A C 1
ATOM 2508 O O . THR A 1 335 ? 73.309 -44.285 3.794 1.00 39.88 335 THR A O 1
ATOM 2511 N N . THR A 1 336 ? 74.209 -44.602 1.765 1.00 44.84 336 THR A N 1
ATOM 2512 C CA . THR A 1 336 ? 75.620 -44.451 2.148 1.00 44.84 336 THR A CA 1
ATOM 2513 C C . THR A 1 336 ? 76.004 -42.971 2.240 1.00 44.84 336 THR A C 1
ATOM 2515 O O . THR A 1 336 ? 75.755 -42.206 1.311 1.00 44.84 336 THR A O 1
ATOM 2518 N N . ILE A 1 337 ? 76.623 -42.586 3.360 1.00 51.28 337 ILE A N 1
ATOM 2519 C CA . ILE A 1 337 ? 77.179 -41.252 3.648 1.00 51.28 337 ILE A CA 1
ATOM 2520 C C . ILE A 1 337 ? 78.318 -40.912 2.668 1.00 51.28 337 ILE A C 1
ATOM 2522 O O . ILE A 1 337 ? 79.265 -41.695 2.575 1.00 51.28 337 ILE A O 1
ATOM 2526 N N . PRO A 1 338 ? 78.305 -39.742 2.001 1.00 43.16 338 PRO A N 1
ATOM 2527 C CA . PRO A 1 338 ? 79.502 -39.177 1.399 1.00 43.16 338 PRO A CA 1
ATOM 2528 C C . PRO A 1 338 ? 80.242 -38.270 2.395 1.00 43.16 338 PRO A C 1
ATOM 2530 O O . PRO A 1 338 ? 79.675 -37.360 2.999 1.00 43.16 338 PRO A O 1
ATOM 2533 N N . THR A 1 339 ? 81.531 -38.556 2.550 1.00 41.31 339 THR A N 1
ATOM 2534 C CA . THR A 1 339 ? 82.521 -37.856 3.375 1.00 41.31 339 THR A CA 1
ATOM 2535 C C . THR A 1 339 ? 82.876 -36.493 2.776 1.00 41.31 339 THR A C 1
ATOM 2537 O O . THR A 1 339 ? 83.289 -36.412 1.621 1.00 41.31 339 THR A O 1
ATOM 2540 N N . THR A 1 340 ? 82.771 -35.424 3.563 1.00 42.84 340 THR A N 1
ATOM 2541 C CA . THR A 1 340 ? 83.204 -34.073 3.175 1.00 42.84 340 THR A CA 1
ATOM 2542 C C . THR A 1 340 ? 84.712 -33.924 3.396 1.00 42.84 340 THR A C 1
ATOM 2544 O O . THR A 1 340 ? 85.192 -34.069 4.520 1.00 42.84 340 THR A O 1
ATOM 2547 N N . THR A 1 341 ? 85.470 -33.634 2.337 1.00 40.69 341 THR A N 1
ATOM 2548 C CA . THR A 1 341 ? 86.891 -33.255 2.409 1.00 40.69 341 THR A CA 1
ATOM 2549 C C . THR A 1 341 ? 87.005 -31.735 2.342 1.00 40.69 341 THR A C 1
ATOM 2551 O O . THR A 1 341 ? 86.577 -31.118 1.370 1.00 40.69 341 THR A O 1
ATOM 2554 N N . THR A 1 342 ? 87.562 -31.133 3.390 1.00 38.25 342 THR A N 1
ATOM 2555 C CA . THR A 1 342 ? 87.853 -29.699 3.481 1.00 38.25 342 THR A CA 1
ATOM 2556 C C . THR A 1 342 ? 89.227 -29.435 2.867 1.00 38.25 342 THR A C 1
ATOM 2558 O O . THR A 1 342 ? 90.225 -29.947 3.372 1.00 38.25 342 THR A O 1
ATOM 2561 N N . THR A 1 343 ? 89.287 -28.641 1.796 1.00 39.22 343 THR A N 1
ATOM 2562 C CA . THR A 1 343 ? 90.546 -28.175 1.196 1.00 39.22 343 THR A CA 1
ATOM 2563 C C . THR A 1 343 ? 90.738 -26.701 1.521 1.00 39.22 343 THR A C 1
ATOM 2565 O O . THR A 1 343 ? 89.895 -25.866 1.202 1.00 39.22 343 THR A O 1
ATOM 2568 N N . THR A 1 344 ? 91.850 -26.420 2.186 1.00 40.16 344 THR A N 1
ATOM 2569 C CA . THR A 1 344 ? 92.350 -25.100 2.560 1.00 40.16 344 THR A CA 1
ATOM 2570 C C . THR A 1 344 ? 92.938 -24.384 1.344 1.00 40.16 344 THR A C 1
ATOM 2572 O O . THR A 1 344 ? 93.759 -24.962 0.633 1.00 40.16 344 THR A O 1
ATOM 2575 N N . THR A 1 345 ? 92.581 -23.115 1.172 1.00 45.84 345 THR A N 1
ATOM 2576 C CA . THR A 1 345 ? 93.360 -22.089 0.460 1.00 45.84 345 THR A CA 1
ATOM 2577 C C . THR A 1 345 ? 93.207 -20.789 1.215 1.00 45.84 345 THR A C 1
ATOM 2579 O O . THR A 1 345 ? 92.049 -20.492 1.587 1.00 45.84 345 THR A O 1
#

Secondary structure (DSSP, 8-state):
--BSS-TT----TTS----S------TTS-EEETTTTEEE-GGGS-EE-TT--EE-TTPEEPPSSTTEEEEEETTEEEEEE-GGG-EEEETTEEEETT-EEEEEE-SSSEEEEEEE-GGG-EEEEEEE------PPP--------PPPPPPPP--PPPPPPPPP-----------------------PPP----------------------------EEEEEEEEPPPB------TTT-EE--BHHHHHHTT----SS-SEEEEEESS--S-TTTTT--EEEETTTEEEEEGGG--SSSS---EEEEEEEEEEEEE------------------PPPPPPP---